Protein AF-A0A914KNF0-F1 (afdb_monomer)

Mean predicted aligned error: 7.13 Å

Nearest PDB structures (foldseek):
  6w2w-assembly1_A  TM=2.983E-01  e=4.534E+00  synthetic construct
  6ttu-assembly1_C  TM=1.723E-01  e=9.422E-01  Homo sapiens
  7b5m-assembly1_C  TM=1.741E-01  e=2.255E+00  Homo sapiens
  8or3-assembly1_A  TM=1.637E-01  e=2.067E+00  Homo sapiens
  1u6g-assembly1_A  TM=1.999E-01  e=7.015E+00  Homo sapiens

pLDDT: mean 87.43, std 14.78, range [35.88, 98.25]

Structure (mmCIF, N/CA/C/O backbone):
data_AF-A0A914KNF0-F1
#
_entry.id   AF-A0A914KNF0-F1
#
loop_
_atom_site.group_PDB
_atom_site.id
_atom_site.type_symbol
_atom_site.label_atom_id
_atom_site.label_alt_id
_atom_site.label_comp_id
_atom_site.label_asym_id
_atom_site.label_entity_id
_atom_site.label_seq_id
_atom_site.pdbx_PDB_ins_code
_atom_site.Cartn_x
_atom_site.Cartn_y
_atom_site.Cartn_z
_atom_site.occupancy
_atom_site.B_iso_or_equiv
_atom_site.auth_seq_id
_atom_site.auth_comp_id
_atom_site.auth_asym_id
_atom_site.auth_atom_id
_atom_site.pdbx_PDB_model_num
ATOM 1 N N . MET A 1 1 ? 40.013 -7.117 11.573 1.00 35.88 1 MET A N 1
ATOM 2 C CA . MET A 1 1 ? 39.474 -8.197 10.732 1.00 35.88 1 MET A CA 1
ATOM 3 C C . MET A 1 1 ? 38.161 -7.660 10.240 1.00 35.88 1 MET A C 1
ATOM 5 O O . MET A 1 1 ? 37.242 -7.531 11.032 1.00 35.88 1 MET A O 1
ATOM 9 N N . GLU A 1 2 ? 38.189 -7.143 9.020 1.00 36.69 2 GLU A N 1
ATOM 10 C CA . GLU A 1 2 ? 37.022 -6.632 8.311 1.00 36.69 2 GLU A CA 1
ATOM 11 C C . GLU A 1 2 ? 36.234 -7.864 7.866 1.00 36.69 2 GLU A C 1
ATOM 13 O O . GLU A 1 2 ? 36.772 -8.702 7.143 1.00 36.69 2 GLU A O 1
ATOM 18 N N . GLU A 1 3 ? 35.031 -8.036 8.409 1.00 42.38 3 GLU A N 1
ATOM 19 C CA . GLU A 1 3 ? 34.138 -9.115 8.001 1.00 42.38 3 GLU A CA 1
ATOM 20 C C . GLU A 1 3 ? 33.668 -8.891 6.559 1.00 42.38 3 GLU A C 1
ATOM 22 O O . GLU A 1 3 ? 33.491 -7.771 6.080 1.00 42.38 3 GLU A O 1
ATOM 27 N N . GLU A 1 4 ? 33.563 -10.005 5.851 1.00 44.09 4 GLU A N 1
ATOM 28 C CA . GLU A 1 4 ? 33.491 -10.142 4.406 1.00 44.09 4 GLU A CA 1
ATOM 29 C C . GLU A 1 4 ? 32.188 -9.570 3.816 1.00 44.09 4 GLU A C 1
ATOM 31 O O . GLU A 1 4 ? 31.166 -10.244 3.746 1.00 44.09 4 GLU A O 1
ATOM 36 N N . GLY A 1 5 ? 32.241 -8.349 3.280 1.00 45.81 5 GLY A N 1
ATOM 37 C CA . GLY A 1 5 ? 31.150 -7.733 2.505 1.00 45.81 5 GLY A CA 1
ATOM 38 C C . GLY A 1 5 ? 30.932 -8.304 1.091 1.00 45.81 5 GLY A C 1
ATOM 39 O O . GLY A 1 5 ? 30.265 -7.673 0.282 1.00 45.81 5 GLY A O 1
ATOM 40 N N . TYR A 1 6 ? 31.498 -9.469 0.755 1.00 45.72 6 TYR A N 1
ATOM 41 C CA . TYR A 1 6 ? 31.496 -10.014 -0.616 1.00 45.72 6 TYR A CA 1
ATOM 42 C C . TYR A 1 6 ? 30.364 -11.021 -0.913 1.00 45.72 6 TYR A C 1
ATOM 44 O O . TYR A 1 6 ? 30.229 -11.462 -2.053 1.00 45.72 6 TYR A O 1
ATOM 52 N N . SER A 1 7 ? 29.540 -11.401 0.073 1.00 55.31 7 SER A N 1
ATOM 53 C CA . SER A 1 7 ? 28.630 -12.553 -0.071 1.00 55.31 7 SER A CA 1
ATOM 54 C C . SER A 1 7 ? 27.210 -12.241 -0.575 1.00 55.31 7 SER A C 1
ATOM 56 O O . SER A 1 7 ? 26.546 -13.173 -1.022 1.00 55.31 7 SER A O 1
ATOM 58 N N . ASN A 1 8 ? 26.731 -10.990 -0.542 1.00 66.00 8 ASN A N 1
ATOM 59 C CA . ASN A 1 8 ? 25.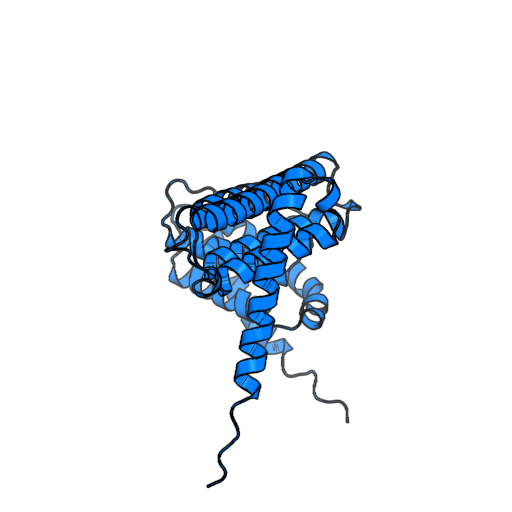330 -10.675 -0.892 1.00 66.00 8 ASN A CA 1
ATOM 60 C C . ASN A 1 8 ? 25.128 -10.095 -2.302 1.00 66.00 8 ASN A C 1
ATOM 62 O O . ASN A 1 8 ? 24.046 -10.240 -2.867 1.00 66.00 8 ASN A O 1
ATOM 66 N N . ASP A 1 9 ? 26.147 -9.485 -2.913 1.00 77.50 9 ASP A N 1
ATOM 67 C CA . ASP A 1 9 ? 25.960 -8.763 -4.181 1.00 77.50 9 ASP A CA 1
ATOM 68 C C . ASP A 1 9 ? 25.634 -9.666 -5.374 1.00 77.50 9 ASP A C 1
ATOM 70 O O . ASP A 1 9 ? 24.783 -9.305 -6.188 1.00 77.50 9 ASP A O 1
ATOM 74 N N . TRP A 1 10 ? 26.263 -10.843 -5.460 1.00 84.31 10 TRP A N 1
ATOM 75 C CA . TRP A 1 10 ? 26.015 -11.794 -6.551 1.00 84.31 10 TRP A CA 1
ATOM 76 C C . TRP A 1 10 ? 24.589 -12.358 -6.498 1.00 84.31 10 TRP A C 1
ATOM 78 O O . TRP A 1 10 ? 23.944 -12.518 -7.529 1.00 84.31 10 TRP A O 1
ATOM 88 N N . PHE A 1 11 ? 24.068 -12.598 -5.291 1.00 86.94 11 PHE A N 1
ATOM 89 C CA . PHE A 1 11 ? 22.706 -13.083 -5.091 1.00 86.94 11 PHE A CA 1
ATOM 90 C C . PHE A 1 11 ? 21.675 -12.022 -5.500 1.00 86.94 11 PHE A C 1
ATOM 92 O O . PHE A 1 11 ? 20.706 -12.322 -6.198 1.00 86.94 11 PHE A O 1
ATOM 99 N N . LEU A 1 12 ? 21.914 -10.759 -5.129 1.00 87.62 12 LEU A N 1
ATOM 100 C CA . LEU A 1 12 ? 21.081 -9.641 -5.572 1.00 87.62 12 LEU A CA 1
ATOM 101 C C . LEU A 1 12 ? 21.135 -9.460 -7.096 1.00 87.62 12 LEU A C 1
ATOM 103 O O . LEU A 1 12 ? 20.106 -9.169 -7.707 1.00 87.62 12 LEU A O 1
ATOM 107 N N . ASP A 1 13 ? 22.297 -9.640 -7.727 1.00 89.69 13 ASP A N 1
ATOM 108 C CA . ASP A 1 13 ? 22.421 -9.606 -9.189 1.00 89.69 13 ASP A CA 1
ATOM 109 C C . ASP A 1 13 ? 21.607 -10.715 -9.864 1.00 89.69 13 ASP A C 1
ATOM 111 O O . ASP A 1 13 ? 20.896 -10.441 -10.836 1.00 89.69 13 ASP A O 1
ATOM 115 N N . ASP A 1 14 ? 21.634 -11.934 -9.326 1.00 92.25 14 ASP A N 1
ATOM 116 C CA . ASP A 1 14 ? 20.858 -13.062 -9.850 1.00 92.25 14 ASP A CA 1
ATOM 117 C C . ASP A 1 14 ? 19.344 -12.815 -9.745 1.00 92.25 14 ASP A C 1
ATOM 119 O O . ASP A 1 14 ? 18.599 -13.061 -10.706 1.00 92.25 14 ASP A O 1
ATOM 123 N N . ILE A 1 15 ? 18.876 -12.254 -8.622 1.00 93.44 15 ILE A N 1
ATOM 124 C CA . ILE A 1 15 ? 17.467 -11.864 -8.458 1.00 93.44 15 ILE A CA 1
ATOM 125 C C . ILE A 1 15 ? 17.089 -10.767 -9.461 1.00 93.44 15 ILE A C 1
ATOM 127 O O . ILE A 1 15 ? 16.080 -10.882 -10.163 1.00 93.44 15 ILE A O 1
ATOM 131 N N . ASN A 1 16 ? 17.901 -9.714 -9.572 1.00 92.81 16 ASN A N 1
ATOM 132 C CA . ASN A 1 16 ? 17.648 -8.611 -10.499 1.00 92.81 16 ASN A CA 1
ATOM 133 C C . ASN A 1 16 ? 17.652 -9.077 -11.965 1.00 92.81 16 ASN A C 1
ATOM 135 O O . ASN A 1 16 ? 16.823 -8.634 -12.766 1.00 92.81 16 ASN A O 1
ATOM 139 N N . SER A 1 17 ? 18.557 -9.987 -12.326 1.00 93.44 17 SER A N 1
ATOM 140 C CA . SER A 1 17 ? 18.621 -10.614 -13.650 1.00 93.44 17 SER A CA 1
ATOM 141 C C . SER A 1 17 ? 17.357 -11.427 -13.949 1.00 93.44 17 SER A C 1
ATOM 143 O O . SER A 1 17 ? 16.767 -11.301 -15.031 1.00 93.44 17 SER A O 1
ATOM 145 N N . SER A 1 18 ? 16.880 -12.189 -12.962 1.00 94.62 18 SER A N 1
ATOM 146 C CA . SER A 1 18 ? 15.638 -12.962 -13.057 1.00 94.62 18 SER A CA 1
ATOM 147 C C . SER A 1 18 ? 14.423 -12.051 -13.253 1.00 94.62 18 SER A C 1
ATOM 149 O O . SER A 1 18 ? 13.656 -12.252 -14.198 1.00 94.62 18 SER A O 1
ATOM 151 N N . LEU A 1 19 ? 14.295 -10.987 -12.449 1.00 95.75 19 LEU A N 1
ATOM 152 C CA . LEU A 1 19 ? 13.238 -9.979 -12.593 1.00 95.75 19 LEU A CA 1
ATOM 153 C C . LEU A 1 19 ? 13.230 -9.354 -13.988 1.00 95.75 19 LEU A C 1
ATOM 155 O O . LEU A 1 19 ? 12.190 -9.335 -14.646 1.00 95.75 19 LEU A O 1
ATOM 159 N N . ASN A 1 20 ? 14.388 -8.881 -14.458 1.00 94.38 20 ASN A N 1
ATOM 160 C CA . ASN A 1 20 ? 14.519 -8.279 -15.785 1.00 94.38 20 ASN A CA 1
ATOM 161 C C . ASN A 1 20 ? 14.094 -9.251 -16.891 1.00 94.38 20 ASN A C 1
ATOM 163 O O . ASN A 1 20 ? 13.377 -8.860 -17.812 1.00 94.38 20 ASN A O 1
ATOM 167 N N . THR A 1 21 ? 14.503 -10.516 -16.791 1.00 94.06 21 THR A N 1
ATOM 168 C CA . THR A 1 21 ? 14.186 -11.542 -17.790 1.00 94.06 21 THR A CA 1
ATOM 169 C C . THR A 1 21 ? 12.684 -11.814 -17.845 1.00 94.06 21 THR A C 1
ATOM 171 O O . THR A 1 21 ? 12.083 -11.722 -18.917 1.00 94.06 21 THR A O 1
ATOM 174 N N . ILE A 1 22 ? 12.056 -12.086 -16.696 1.00 95.06 22 ILE A N 1
ATOM 175 C CA . ILE A 1 22 ? 10.625 -12.414 -16.639 1.00 95.06 22 ILE A CA 1
ATOM 176 C C . ILE A 1 22 ? 9.786 -11.211 -17.088 1.00 95.06 22 ILE A C 1
ATOM 178 O O . ILE A 1 22 ? 8.887 -11.357 -17.920 1.00 95.06 22 ILE A O 1
ATOM 182 N N . LEU A 1 23 ? 10.102 -10.006 -16.604 1.00 95.88 23 LEU A N 1
ATOM 183 C CA . LEU A 1 23 ? 9.376 -8.789 -16.973 1.00 95.88 23 LEU A CA 1
ATOM 184 C C . LEU A 1 23 ? 9.535 -8.444 -18.456 1.00 95.88 23 LEU A C 1
ATOM 186 O O . LEU A 1 23 ? 8.551 -8.072 -19.098 1.00 95.88 23 LEU A O 1
ATOM 190 N N . ALA A 1 24 ? 10.724 -8.629 -19.037 1.00 91.62 24 ALA A N 1
ATOM 191 C CA . ALA A 1 24 ? 10.933 -8.436 -20.470 1.00 91.62 24 ALA A CA 1
ATOM 192 C C . ALA A 1 24 ? 10.068 -9.383 -21.319 1.00 91.62 24 ALA A C 1
ATOM 194 O O . ALA A 1 24 ? 9.558 -8.966 -22.364 1.00 91.62 24 ALA A O 1
ATOM 195 N N . MET A 1 25 ? 9.851 -10.620 -20.858 1.00 89.69 25 MET A N 1
ATOM 196 C CA . MET A 1 25 ? 8.964 -11.576 -21.525 1.00 89.69 25 MET A CA 1
ATOM 197 C C . MET A 1 25 ? 7.502 -11.120 -21.465 1.00 89.69 25 MET A C 1
ATOM 199 O O . MET A 1 25 ? 6.840 -11.043 -22.500 1.00 89.69 25 MET A O 1
ATOM 203 N N . ILE A 1 26 ? 6.993 -10.768 -20.279 1.00 93.38 26 ILE A N 1
ATOM 204 C CA . ILE A 1 26 ? 5.551 -10.527 -20.096 1.00 93.38 26 ILE A CA 1
ATOM 205 C C . ILE A 1 26 ? 5.099 -9.098 -20.431 1.00 93.38 26 ILE A C 1
ATOM 207 O O . ILE A 1 26 ? 3.907 -8.879 -20.667 1.00 93.38 26 ILE A O 1
ATOM 211 N N . LYS A 1 27 ? 6.008 -8.112 -20.469 1.00 89.44 27 LYS A N 1
ATOM 212 C CA . LYS A 1 27 ? 5.643 -6.719 -20.790 1.00 89.44 27 LYS A CA 1
ATOM 213 C C . LYS A 1 27 ? 5.187 -6.546 -22.238 1.00 89.44 27 LYS A C 1
ATOM 215 O O . LYS A 1 27 ? 4.384 -5.662 -22.524 1.00 89.44 27 LYS A O 1
ATOM 220 N N . THR A 1 28 ? 5.707 -7.372 -23.148 1.00 84.31 28 THR A N 1
ATOM 221 C CA . THR A 1 28 ? 5.477 -7.237 -24.595 1.00 84.31 28 THR A CA 1
ATOM 222 C C . THR A 1 28 ? 4.188 -7.913 -25.053 1.00 84.31 28 THR A C 1
ATOM 224 O O . THR A 1 28 ? 3.494 -7.375 -25.919 1.00 84.31 28 THR A O 1
ATOM 227 N N . ASP A 1 29 ? 3.816 -9.038 -24.439 1.00 82.19 29 ASP A N 1
ATOM 228 C CA . ASP A 1 29 ? 2.542 -9.695 -24.715 1.00 82.19 29 ASP A CA 1
ATOM 229 C C . ASP A 1 29 ? 1.408 -8.973 -23.985 1.00 82.19 29 ASP A C 1
ATOM 231 O O . ASP A 1 29 ? 1.238 -9.095 -22.774 1.00 82.19 29 ASP A O 1
ATOM 235 N N . THR A 1 30 ? 0.666 -8.157 -24.731 1.00 82.50 30 THR A N 1
ATOM 236 C CA . THR A 1 30 ? -0.461 -7.349 -24.238 1.00 82.50 30 THR A CA 1
ATOM 237 C C . THR A 1 30 ? -1.823 -7.967 -24.538 1.00 82.50 30 THR A C 1
ATOM 239 O O . THR A 1 30 ? -2.834 -7.416 -24.107 1.00 82.50 30 THR A O 1
ATOM 242 N N . GLN A 1 31 ? -1.865 -9.079 -25.277 1.00 81.94 31 GLN A N 1
ATOM 243 C CA . GLN A 1 31 ? -3.117 -9.699 -25.719 1.00 81.94 31 GLN A CA 1
ATOM 244 C C . GLN A 1 31 ? -3.683 -10.664 -24.676 1.00 81.94 31 GLN A C 1
ATOM 246 O O . GLN A 1 31 ? -4.880 -10.945 -24.687 1.00 81.94 31 GLN A O 1
ATOM 251 N N . GLN A 1 32 ? -2.834 -11.175 -23.783 1.00 87.38 32 GLN A N 1
ATOM 252 C CA . GLN A 1 32 ? -3.211 -12.134 -22.752 1.00 87.38 32 GLN A CA 1
ATOM 253 C C . GLN A 1 32 ? -2.757 -11.667 -21.369 1.00 87.38 32 GLN A C 1
ATOM 255 O O . GLN A 1 32 ? -1.816 -10.881 -21.220 1.00 87.38 32 GLN A O 1
ATOM 260 N N . LEU A 1 33 ? -3.444 -12.157 -20.335 1.00 90.94 33 LEU A N 1
ATOM 261 C CA . LEU A 1 33 ? -2.955 -12.016 -18.970 1.00 90.94 33 LEU A CA 1
ATOM 262 C C . LEU A 1 33 ? -1.656 -12.824 -18.815 1.00 90.94 33 LEU A C 1
ATOM 264 O O . LEU A 1 33 ? -1.581 -13.941 -19.333 1.00 90.94 33 LEU A O 1
ATOM 268 N N . PRO A 1 34 ? -0.648 -12.304 -18.092 1.00 93.88 34 PRO A N 1
ATOM 269 C CA . PRO A 1 34 ? 0.530 -13.085 -17.738 1.00 93.88 34 PRO A CA 1
ATOM 270 C C . PRO A 1 34 ? 0.147 -14.385 -17.029 1.00 93.88 34 PRO A C 1
ATOM 272 O O . PRO A 1 34 ? -0.853 -14.447 -16.312 1.00 93.88 34 PRO A O 1
ATOM 275 N N . GLN A 1 35 ? 0.964 -15.421 -17.190 1.00 94.31 35 GLN A N 1
ATOM 276 C CA . GLN A 1 35 ? 0.794 -16.648 -16.415 1.00 94.31 35 GLN A CA 1
ATOM 277 C C . GLN A 1 35 ? 0.999 -16.356 -14.924 1.00 94.31 35 GLN A C 1
ATOM 279 O O . GLN A 1 35 ? 1.953 -15.667 -14.557 1.00 94.31 35 GLN A O 1
ATOM 284 N N . LEU A 1 36 ? 0.120 -16.897 -14.073 1.00 95.75 36 LEU A N 1
ATOM 285 C CA . LEU A 1 36 ? 0.190 -16.708 -12.621 1.00 95.75 36 LEU A CA 1
ATOM 286 C C . LEU A 1 36 ? 1.533 -17.164 -12.045 1.00 95.75 36 LEU A C 1
ATOM 288 O O . LEU A 1 36 ? 2.095 -16.453 -11.222 1.00 95.75 36 LEU A O 1
ATOM 292 N N . ASP A 1 37 ? 2.098 -18.265 -12.544 1.00 96.12 37 ASP A N 1
ATOM 293 C CA . ASP A 1 37 ? 3.405 -18.768 -12.099 1.00 96.12 37 ASP A CA 1
ATOM 294 C C . ASP A 1 37 ? 4.532 -17.746 -12.310 1.00 96.12 37 ASP A C 1
ATOM 296 O O . ASP A 1 37 ? 5.417 -17.608 -11.466 1.00 96.12 37 ASP A O 1
ATOM 300 N N . LEU A 1 38 ? 4.491 -16.989 -13.413 1.00 96.00 38 LEU A N 1
ATOM 301 C CA . LEU A 1 38 ? 5.477 -15.940 -13.692 1.00 96.00 38 LEU A CA 1
ATOM 302 C C . LEU A 1 38 ? 5.284 -14.734 -12.769 1.00 96.00 38 LEU A C 1
ATOM 304 O O . LEU A 1 38 ? 6.263 -14.164 -12.294 1.00 96.00 38 LEU A O 1
ATOM 308 N N . LEU A 1 39 ? 4.033 -14.357 -12.484 1.00 97.00 39 LEU A N 1
ATOM 309 C CA . LEU A 1 39 ? 3.737 -13.300 -11.512 1.00 97.00 39 LEU A CA 1
ATOM 310 C C . LEU A 1 39 ? 4.144 -13.714 -10.092 1.00 97.00 39 LEU A C 1
ATOM 312 O O . LEU A 1 39 ? 4.698 -12.901 -9.358 1.00 97.00 39 LEU A O 1
ATOM 316 N N . GLY A 1 40 ? 3.943 -14.983 -9.731 1.00 97.25 40 GLY A N 1
ATOM 317 C CA . GLY A 1 40 ? 4.397 -15.557 -8.467 1.00 97.25 40 GLY A CA 1
ATOM 318 C C . GLY A 1 40 ? 5.919 -15.516 -8.323 1.00 97.25 40 GLY A C 1
ATOM 319 O O . GLY A 1 40 ? 6.420 -15.132 -7.270 1.00 97.25 40 GLY A O 1
ATOM 320 N N . GLN A 1 41 ? 6.663 -15.816 -9.393 1.00 97.38 41 GLN A N 1
ATOM 321 C CA . GLN A 1 41 ? 8.125 -15.679 -9.405 1.00 97.38 41 GLN A CA 1
ATOM 322 C C . GLN A 1 41 ? 8.571 -14.219 -9.255 1.00 97.38 41 GLN A C 1
ATOM 324 O O . GLN A 1 41 ? 9.461 -13.940 -8.456 1.00 97.38 41 GLN A O 1
ATOM 329 N N . ILE A 1 42 ? 7.928 -13.274 -9.956 1.00 97.75 42 ILE A N 1
ATOM 330 C CA . ILE A 1 42 ? 8.210 -11.839 -9.778 1.00 97.75 42 ILE A CA 1
ATOM 331 C C . ILE A 1 42 ? 7.968 -11.431 -8.323 1.00 97.75 42 ILE A C 1
ATOM 333 O O . ILE A 1 42 ? 8.821 -10.774 -7.729 1.00 97.75 42 ILE A O 1
ATOM 337 N N . ARG A 1 43 ? 6.840 -11.847 -7.735 1.00 97.50 43 ARG A N 1
ATOM 338 C CA . ARG A 1 43 ? 6.521 -11.565 -6.334 1.00 97.50 43 ARG A CA 1
ATOM 339 C C . ARG A 1 43 ? 7.603 -12.086 -5.394 1.00 97.50 43 ARG A C 1
ATOM 341 O O . ARG A 1 43 ? 8.059 -11.329 -4.549 1.00 97.50 43 ARG A O 1
ATOM 348 N N . GLN A 1 44 ? 8.022 -13.341 -5.548 1.00 96.75 44 GLN A N 1
ATOM 349 C CA . GLN A 1 44 ? 9.075 -13.943 -4.723 1.00 96.75 44 GLN A CA 1
ATOM 350 C C . GLN A 1 44 ? 10.402 -13.195 -4.858 1.00 96.75 44 GLN A C 1
ATOM 352 O O . GLN A 1 44 ? 11.043 -12.902 -3.856 1.00 96.75 44 GLN A O 1
ATOM 357 N N . CYS A 1 45 ? 10.796 -12.825 -6.078 1.00 96.75 45 CYS A N 1
ATOM 358 C CA . CYS A 1 45 ? 11.993 -12.019 -6.285 1.00 96.75 45 CYS A CA 1
ATOM 359 C C . CYS A 1 45 ? 11.902 -10.662 -5.570 1.00 96.75 45 CYS A C 1
ATOM 361 O O . CYS A 1 45 ? 12.850 -10.272 -4.896 1.00 96.75 45 CYS A O 1
ATOM 363 N N . LEU A 1 46 ? 10.774 -9.953 -5.694 1.00 96.81 46 LEU A N 1
ATOM 364 C CA . LEU A 1 46 ? 10.567 -8.661 -5.031 1.00 96.81 46 LEU A CA 1
ATOM 365 C C . LEU A 1 46 ? 10.554 -8.791 -3.505 1.00 96.81 46 LEU A C 1
ATOM 367 O O . LEU A 1 46 ? 11.148 -7.965 -2.825 1.00 96.81 46 LEU A O 1
ATOM 371 N N . GLU A 1 47 ? 9.921 -9.835 -2.977 1.00 95.50 47 GLU A N 1
ATOM 372 C CA . GLU A 1 47 ? 9.921 -10.149 -1.549 1.00 95.50 47 GLU A CA 1
ATOM 373 C C . GLU A 1 47 ? 11.343 -10.391 -1.037 1.00 95.50 47 GLU A C 1
ATOM 375 O O . GLU A 1 47 ? 11.750 -9.759 -0.069 1.00 95.50 47 GLU A O 1
ATOM 380 N N . CYS A 1 48 ? 12.141 -11.212 -1.731 1.00 93.31 48 CYS A N 1
ATOM 381 C CA . CYS A 1 48 ? 13.541 -11.433 -1.368 1.00 93.31 48 CYS A CA 1
ATOM 382 C C . CYS A 1 48 ? 14.357 -10.137 -1.367 1.00 93.31 48 CYS A C 1
ATOM 384 O O . CYS A 1 48 ? 15.195 -9.955 -0.486 1.00 93.31 48 CYS A O 1
ATOM 386 N N . LEU A 1 49 ? 14.117 -9.235 -2.327 1.00 91.81 49 LEU A N 1
ATOM 387 C CA . LEU A 1 49 ? 14.753 -7.918 -2.319 1.00 91.81 49 LEU A CA 1
ATOM 388 C C . LEU A 1 49 ? 14.285 -7.085 -1.119 1.00 91.81 49 LEU A C 1
ATOM 390 O O . LEU A 1 49 ? 15.115 -6.441 -0.490 1.00 91.81 49 LEU A O 1
ATOM 394 N N . ALA A 1 50 ? 12.994 -7.113 -0.782 1.00 90.94 50 ALA A N 1
ATOM 395 C CA . ALA A 1 50 ? 12.403 -6.346 0.314 1.00 90.94 50 ALA A CA 1
ATOM 396 C C . ALA A 1 50 ? 12.748 -6.876 1.721 1.00 90.94 50 ALA A C 1
ATOM 398 O O . ALA A 1 50 ? 12.620 -6.133 2.687 1.00 90.94 50 ALA A O 1
ATOM 399 N N . CYS A 1 51 ? 13.217 -8.122 1.856 1.00 87.56 51 CYS A N 1
ATOM 400 C CA . CYS A 1 51 ? 13.586 -8.724 3.144 1.00 87.56 51 CYS A CA 1
ATOM 401 C C . CYS A 1 51 ? 14.853 -8.143 3.802 1.00 87.56 51 CYS A C 1
ATOM 403 O O . CYS A 1 51 ? 15.205 -8.578 4.899 1.00 87.56 51 CYS A O 1
ATOM 405 N N . SER A 1 52 ? 15.562 -7.210 3.159 1.00 83.81 52 SER A N 1
ATOM 406 C CA . SER A 1 52 ? 16.758 -6.601 3.758 1.00 83.81 52 SER A CA 1
ATOM 407 C C . SER A 1 52 ? 16.369 -5.544 4.798 1.00 83.81 52 SER A C 1
ATOM 409 O O . SER A 1 52 ? 15.260 -5.007 4.776 1.00 83.81 52 SER A O 1
ATOM 411 N N . SER A 1 53 ? 17.278 -5.214 5.716 1.00 83.19 53 SER A N 1
ATOM 412 C CA . SER A 1 53 ? 17.016 -4.169 6.714 1.00 83.19 53 SER A CA 1
ATOM 413 C C . SER A 1 53 ? 16.748 -2.802 6.051 1.00 83.19 53 SER A C 1
ATOM 415 O O . SER A 1 53 ? 17.246 -2.548 4.951 1.00 83.19 53 SER A O 1
ATOM 417 N N . PRO A 1 54 ? 16.015 -1.872 6.699 1.00 81.56 54 PRO A N 1
ATOM 418 C CA . PRO A 1 54 ? 15.747 -0.548 6.126 1.00 81.56 54 PRO A CA 1
ATOM 419 C C . PRO A 1 54 ? 17.012 0.212 5.691 1.00 81.56 54 PRO A C 1
ATOM 421 O O . PRO A 1 54 ? 17.005 0.906 4.674 1.00 81.56 54 PRO A O 1
ATOM 424 N N . GLU A 1 55 ? 18.111 0.048 6.431 1.00 82.94 55 GLU A N 1
ATOM 425 C CA . GLU A 1 55 ? 19.415 0.658 6.141 1.00 82.94 55 GLU A CA 1
ATOM 426 C C . GLU A 1 55 ? 20.056 0.060 4.878 1.00 82.94 55 GLU A C 1
ATOM 428 O O . GLU A 1 55 ? 20.499 0.793 3.988 1.00 82.94 55 GLU A O 1
ATOM 433 N N . GLU A 1 56 ? 20.044 -1.269 4.751 1.00 84.56 56 GLU A N 1
ATOM 434 C CA . GLU A 1 56 ? 20.516 -1.963 3.549 1.00 84.56 56 GLU A CA 1
ATOM 435 C C . GLU A 1 56 ? 19.663 -1.591 2.334 1.00 84.56 56 GLU A C 1
ATOM 437 O O . GLU A 1 56 ? 20.204 -1.262 1.275 1.00 84.56 56 GLU A O 1
ATOM 442 N N . MET A 1 57 ? 18.340 -1.549 2.494 1.00 85.12 57 MET A N 1
ATOM 443 C CA . MET A 1 57 ? 17.417 -1.153 1.432 1.00 85.12 57 MET A CA 1
ATOM 444 C C . MET A 1 57 ? 17.670 0.270 0.944 1.00 85.12 57 MET A C 1
ATOM 446 O O . MET A 1 57 ? 17.712 0.505 -0.266 1.00 85.12 57 MET A O 1
ATOM 450 N N . ALA A 1 58 ? 17.909 1.212 1.859 1.00 82.94 58 ALA A N 1
ATOM 451 C CA . ALA A 1 58 ? 18.278 2.577 1.500 1.00 82.94 58 ALA A CA 1
ATOM 452 C C . ALA A 1 58 ? 19.586 2.619 0.688 1.00 82.94 58 ALA A C 1
ATOM 454 O O . ALA A 1 58 ? 19.670 3.354 -0.299 1.00 82.94 58 ALA A O 1
ATOM 455 N N . SER A 1 59 ? 20.576 1.791 1.042 1.00 85.31 59 SER A N 1
ATOM 456 C CA . SER A 1 59 ? 21.853 1.710 0.317 1.00 85.31 59 SER A CA 1
ATOM 457 C C . SER A 1 59 ? 21.718 1.121 -1.098 1.00 85.31 59 SER A C 1
ATOM 459 O O . SER A 1 59 ? 22.399 1.569 -2.023 1.00 85.31 59 SER A O 1
ATOM 461 N N . GLN A 1 60 ? 20.806 0.161 -1.298 1.00 88.06 60 GLN A N 1
ATOM 462 C CA . GLN A 1 60 ? 20.603 -0.519 -2.584 1.00 88.06 60 GLN A CA 1
ATOM 463 C C . GLN A 1 60 ? 19.612 0.203 -3.505 1.00 88.06 60 GLN A C 1
ATOM 465 O O . GLN A 1 60 ? 19.619 -0.021 -4.718 1.00 88.06 60 GLN A O 1
ATOM 470 N N . ARG A 1 61 ? 18.782 1.108 -2.973 1.00 88.50 61 ARG A N 1
ATOM 471 C CA . ARG A 1 61 ? 17.729 1.804 -3.730 1.00 88.50 61 ARG A CA 1
ATOM 472 C C . ARG A 1 61 ? 18.251 2.476 -4.998 1.00 88.50 61 ARG A C 1
ATOM 474 O O . ARG A 1 61 ? 17.674 2.293 -6.068 1.00 88.50 61 ARG A O 1
ATOM 481 N N . ALA A 1 62 ? 19.377 3.188 -4.909 1.00 88.50 62 ALA A N 1
ATOM 482 C CA . ALA A 1 62 ? 19.979 3.859 -6.064 1.00 88.50 62 ALA A CA 1
ATOM 483 C C . ALA A 1 62 ? 20.372 2.870 -7.178 1.00 88.50 62 ALA A C 1
ATOM 485 O O . ALA A 1 62 ? 20.170 3.149 -8.362 1.00 88.50 62 ALA A O 1
ATOM 486 N N . ARG A 1 63 ? 20.876 1.685 -6.804 1.00 89.75 63 ARG A N 1
ATOM 487 C CA . ARG A 1 63 ? 21.164 0.597 -7.747 1.00 89.75 63 ARG A CA 1
ATOM 488 C C . ARG A 1 63 ? 19.873 0.087 -8.374 1.00 89.75 63 ARG A C 1
ATOM 490 O O . ARG A 1 63 ? 19.796 0.030 -9.597 1.00 89.75 63 ARG A O 1
ATOM 497 N N . PHE A 1 64 ? 18.852 -0.223 -7.577 1.00 91.75 64 PHE A N 1
ATOM 498 C CA . PHE A 1 64 ? 17.591 -0.770 -8.085 1.00 91.75 64 PHE A CA 1
ATOM 499 C C . PHE A 1 64 ? 16.873 0.176 -9.049 1.00 91.75 64 PHE A C 1
ATOM 501 O O . PHE A 1 64 ? 16.453 -0.259 -10.119 1.00 91.75 64 PHE A O 1
ATOM 508 N N . VAL A 1 65 ? 16.806 1.470 -8.730 1.00 90.44 65 VAL A N 1
ATOM 509 C CA . VAL A 1 65 ? 16.172 2.493 -9.581 1.00 90.44 65 VAL A CA 1
ATOM 510 C C . VAL A 1 65 ? 16.861 2.620 -10.947 1.00 90.44 65 VAL A C 1
ATOM 512 O O . VAL A 1 65 ? 16.207 2.964 -11.930 1.00 90.44 65 VAL A O 1
ATOM 515 N N . SER A 1 66 ? 18.160 2.307 -11.037 1.00 90.31 66 SER A N 1
ATOM 516 C CA . SER A 1 66 ? 18.917 2.353 -12.297 1.00 90.31 66 SER A CA 1
ATOM 517 C C . SER A 1 66 ? 18.660 1.166 -13.240 1.00 90.31 66 SER A C 1
ATOM 519 O O . SER A 1 66 ? 19.034 1.221 -14.414 1.00 90.31 66 SER A O 1
ATOM 521 N N . LEU A 1 67 ? 18.031 0.095 -12.747 1.00 93.31 67 LEU A N 1
ATOM 522 C CA . LEU A 1 67 ? 17.730 -1.104 -13.529 1.00 93.31 67 LEU A CA 1
ATOM 523 C C . LEU A 1 67 ? 16.472 -0.917 -14.391 1.00 93.31 67 LEU A C 1
ATOM 525 O O . LEU A 1 67 ? 15.700 0.024 -14.220 1.00 93.31 67 LEU A O 1
ATOM 529 N N . SER A 1 68 ? 16.238 -1.836 -15.332 1.00 92.69 68 SER A N 1
ATOM 530 C CA . SER A 1 68 ? 15.050 -1.800 -16.200 1.00 92.69 68 SER A CA 1
ATOM 531 C C . SER A 1 68 ? 13.779 -2.338 -15.541 1.00 92.69 68 SER A C 1
ATOM 533 O O . SER A 1 68 ? 12.684 -1.856 -15.849 1.00 92.69 68 SER A O 1
ATOM 535 N N . TRP A 1 69 ? 13.900 -3.314 -14.633 1.00 95.50 69 TRP A N 1
ATOM 536 C CA . TRP A 1 69 ? 12.748 -3.983 -14.030 1.00 95.50 69 TRP A CA 1
ATOM 537 C C . TRP A 1 69 ? 11.757 -3.037 -13.336 1.00 95.50 69 TRP A C 1
ATOM 539 O O . TRP A 1 69 ? 10.563 -3.298 -13.469 1.00 95.50 69 TRP A O 1
ATOM 549 N N . PRO A 1 70 ? 12.143 -1.923 -12.673 1.00 96.12 70 PRO A N 1
ATOM 550 C CA . PRO A 1 70 ? 11.171 -1.025 -12.051 1.00 96.12 70 PRO A CA 1
ATOM 551 C C . PRO A 1 70 ? 10.188 -0.439 -13.061 1.00 96.12 70 PRO A C 1
ATOM 553 O O . PRO A 1 70 ? 8.985 -0.390 -12.808 1.00 96.12 70 PRO A O 1
ATOM 556 N N . ALA A 1 71 ? 10.690 -0.014 -14.224 1.00 95.06 71 ALA A N 1
ATOM 557 C CA . ALA A 1 71 ? 9.871 0.556 -15.286 1.00 95.06 71 ALA A CA 1
ATOM 558 C C . ALA A 1 71 ? 8.990 -0.509 -15.949 1.00 95.06 71 ALA A C 1
ATOM 560 O O . ALA A 1 71 ? 7.799 -0.277 -16.165 1.00 95.06 71 ALA A O 1
ATOM 561 N N . ASP A 1 72 ? 9.553 -1.685 -16.219 1.00 96.00 72 ASP A N 1
ATOM 562 C CA . ASP A 1 72 ? 8.814 -2.791 -16.825 1.00 96.00 72 ASP A CA 1
ATOM 563 C C . ASP A 1 72 ? 7.720 -3.328 -15.886 1.00 96.00 72 ASP A C 1
ATOM 565 O O . ASP A 1 72 ? 6.603 -3.609 -16.329 1.00 96.00 72 ASP A O 1
ATOM 569 N N . LEU A 1 73 ? 7.993 -3.384 -14.580 1.00 97.25 73 LEU A N 1
ATOM 570 C CA . LEU A 1 73 ? 7.017 -3.753 -13.559 1.00 97.25 73 LEU A CA 1
ATOM 571 C C . LEU A 1 73 ? 5.844 -2.769 -13.525 1.00 97.25 73 LEU A C 1
ATOM 573 O O . LEU A 1 73 ? 4.695 -3.210 -13.483 1.00 97.25 73 LEU A O 1
ATOM 577 N N . ARG A 1 74 ? 6.096 -1.452 -13.620 1.00 96.00 74 ARG A N 1
ATOM 578 C CA . ARG A 1 74 ? 5.012 -0.453 -13.721 1.00 96.00 74 ARG A CA 1
ATOM 579 C C . ARG A 1 74 ? 4.108 -0.732 -14.916 1.00 96.00 74 ARG A C 1
ATOM 581 O O . ARG A 1 74 ? 2.892 -0.679 -14.770 1.00 96.00 74 ARG A O 1
ATOM 588 N N . VAL A 1 75 ? 4.677 -1.057 -16.078 1.00 94.75 75 VAL A N 1
ATOM 589 C CA . VAL A 1 75 ? 3.895 -1.372 -17.288 1.00 94.75 75 VAL A CA 1
ATOM 590 C C . VAL A 1 75 ? 3.001 -2.593 -17.061 1.00 94.75 75 VAL A C 1
ATOM 592 O O . VAL A 1 75 ? 1.811 -2.555 -17.385 1.00 94.75 75 VAL A O 1
ATOM 595 N N . VAL A 1 76 ? 3.550 -3.658 -16.472 1.00 96.38 76 VAL A N 1
ATOM 596 C CA . VAL A 1 76 ? 2.800 -4.887 -16.177 1.00 96.38 76 VAL A CA 1
ATOM 597 C C . VAL A 1 76 ? 1.683 -4.620 -15.166 1.00 96.38 76 VAL A C 1
ATOM 599 O O . VAL A 1 76 ? 0.528 -4.947 -15.443 1.00 96.38 76 VAL A O 1
ATOM 602 N N . LEU A 1 77 ? 1.988 -3.974 -14.039 1.00 97.12 77 LEU A N 1
ATOM 603 C CA . LEU A 1 77 ? 1.005 -3.659 -12.999 1.00 97.12 77 LEU A CA 1
ATOM 604 C C . LEU A 1 77 ? -0.092 -2.723 -13.512 1.00 97.12 77 LEU A C 1
ATOM 606 O O . LEU A 1 77 ? -1.268 -2.976 -13.270 1.00 97.12 77 LEU A O 1
ATOM 610 N N . GLN A 1 78 ? 0.253 -1.689 -14.285 1.00 95.25 78 GLN A N 1
ATOM 611 C CA . GLN A 1 78 ? -0.740 -0.809 -14.908 1.00 95.25 78 GLN A CA 1
ATOM 612 C C . GLN A 1 78 ? -1.730 -1.579 -15.774 1.00 95.25 78 GLN A C 1
ATOM 614 O O . GLN A 1 78 ? -2.924 -1.276 -15.757 1.00 95.25 78 GLN A O 1
ATOM 619 N N . ARG A 1 79 ? -1.248 -2.559 -16.544 1.00 94.00 79 ARG A N 1
ATOM 620 C CA . ARG A 1 79 ? -2.112 -3.403 -17.370 1.00 94.00 79 ARG A CA 1
ATOM 621 C C . ARG A 1 79 ? -3.031 -4.259 -16.503 1.00 94.00 79 ARG A C 1
ATOM 623 O O . ARG A 1 79 ? -4.229 -4.295 -16.774 1.00 94.00 79 ARG A O 1
ATOM 630 N N . LEU A 1 80 ? -2.496 -4.899 -15.463 1.00 95.94 80 LEU A N 1
ATOM 631 C CA . LEU A 1 80 ? -3.278 -5.731 -14.544 1.00 95.94 80 LEU A CA 1
ATOM 632 C C . LEU A 1 80 ? -4.372 -4.908 -13.849 1.00 95.94 80 LEU A C 1
ATOM 634 O O . LEU A 1 80 ? -5.549 -5.230 -13.976 1.00 95.94 80 LEU A O 1
ATOM 638 N N . PHE A 1 81 ? -4.011 -3.779 -13.236 1.00 95.44 81 PHE A N 1
ATOM 639 C CA . PHE A 1 81 ? -4.949 -2.906 -12.526 1.00 95.44 81 PHE A CA 1
ATOM 640 C C . PHE A 1 81 ? -6.013 -2.256 -13.420 1.00 95.44 81 PHE A C 1
ATOM 642 O O . PHE A 1 81 ? -7.093 -1.914 -12.944 1.00 95.44 81 PHE A O 1
ATOM 649 N N . ARG A 1 82 ? -5.734 -2.067 -14.716 1.00 93.31 82 ARG A N 1
ATOM 650 C CA . ARG A 1 82 ? -6.711 -1.530 -15.682 1.00 93.31 82 ARG A CA 1
ATOM 651 C C . ARG A 1 82 ? -7.582 -2.604 -16.329 1.00 93.31 82 ARG A C 1
ATOM 653 O O . ARG A 1 82 ? -8.518 -2.257 -17.049 1.00 93.31 82 ARG A O 1
ATOM 660 N N . THR A 1 83 ? -7.283 -3.884 -16.118 1.00 93.12 83 THR A N 1
ATOM 661 C CA . THR A 1 83 ? -8.060 -4.970 -16.715 1.00 93.12 83 THR A CA 1
ATOM 662 C C . THR A 1 83 ? -9.368 -5.145 -15.952 1.00 93.12 83 THR A C 1
ATOM 664 O O . THR A 1 83 ? -9.384 -5.484 -14.771 1.00 93.12 83 THR A O 1
ATOM 667 N N . PHE A 1 84 ? -10.486 -4.916 -16.638 1.00 89.88 84 PHE A N 1
ATOM 668 C CA . PHE A 1 84 ? -11.811 -5.091 -16.055 1.00 89.88 84 PHE A CA 1
ATOM 669 C C . PHE A 1 84 ? -12.110 -6.571 -15.788 1.00 89.88 84 PHE A C 1
ATOM 671 O O . PHE A 1 84 ? -11.877 -7.414 -16.653 1.00 89.88 84 PHE A O 1
ATOM 678 N N . GLY A 1 85 ? -12.666 -6.877 -14.612 1.00 89.75 85 GLY A N 1
ATOM 679 C CA . GLY A 1 85 ? -13.064 -8.241 -14.247 1.00 89.75 85 GLY A CA 1
ATOM 680 C C . GLY A 1 85 ? -11.892 -9.216 -14.115 1.00 89.75 85 GLY A C 1
ATOM 681 O O . GLY A 1 85 ? -12.068 -10.411 -14.346 1.00 89.75 85 GLY A O 1
ATOM 682 N N . ILE A 1 86 ? -10.695 -8.714 -13.798 1.00 94.69 86 ILE A N 1
ATOM 683 C CA . ILE A 1 86 ? -9.523 -9.559 -13.584 1.00 94.69 86 ILE A CA 1
ATOM 684 C C . ILE A 1 86 ? -9.754 -10.505 -12.383 1.00 94.69 86 ILE A C 1
ATOM 686 O O . ILE A 1 86 ? -10.359 -10.078 -11.396 1.00 94.69 86 ILE A O 1
ATOM 690 N N . PRO A 1 87 ? -9.321 -11.782 -12.444 1.00 95.75 87 PRO A N 1
ATOM 691 C CA . PRO A 1 87 ? -9.525 -12.710 -11.334 1.00 95.75 87 PRO A CA 1
ATOM 692 C C . PRO A 1 87 ? -8.819 -12.263 -10.049 1.00 95.75 87 PRO A C 1
ATOM 694 O O . PRO A 1 87 ? -7.747 -11.663 -10.091 1.00 95.75 87 PRO A O 1
ATOM 697 N N . GLU A 1 88 ? -9.401 -12.621 -8.908 1.00 93.81 88 GLU A N 1
ATOM 698 C CA . GLU A 1 88 ? -8.962 -12.203 -7.570 1.00 93.81 88 GLU A CA 1
ATOM 699 C C . GLU A 1 88 ? -7.490 -12.548 -7.267 1.00 93.81 88 GLU A C 1
ATOM 701 O O . GLU A 1 88 ? -6.766 -11.741 -6.694 1.00 93.81 88 GLU A O 1
ATOM 706 N N . GLU A 1 89 ? -6.994 -13.691 -7.744 1.00 95.62 89 GLU A N 1
ATOM 707 C CA . GLU A 1 89 ? -5.588 -14.096 -7.578 1.00 95.62 89 GLU A CA 1
ATOM 708 C C . GLU A 1 89 ? -4.604 -13.106 -8.226 1.00 95.62 89 GLU A C 1
ATOM 710 O O . GLU A 1 89 ? -3.551 -12.801 -7.665 1.00 95.62 89 GLU A O 1
ATOM 715 N N . TYR A 1 90 ? -4.961 -12.540 -9.383 1.00 96.69 90 TYR A N 1
ATOM 716 C CA . TYR A 1 90 ? -4.158 -11.502 -10.029 1.00 96.69 90 TYR A CA 1
ATOM 717 C C . TYR A 1 90 ? -4.219 -10.183 -9.265 1.00 96.69 90 TYR A C 1
ATOM 719 O O . TYR A 1 90 ? -3.217 -9.467 -9.216 1.00 96.69 90 TYR A O 1
ATOM 727 N N . VAL A 1 91 ? -5.379 -9.850 -8.689 1.00 95.12 91 VAL A N 1
ATOM 728 C CA . VAL A 1 91 ? -5.545 -8.656 -7.850 1.00 95.12 91 VAL A CA 1
ATOM 729 C C . VAL A 1 91 ? -4.606 -8.759 -6.654 1.00 95.12 91 VAL A C 1
ATOM 731 O O . VAL A 1 91 ? -3.760 -7.882 -6.477 1.00 95.12 91 VAL A O 1
ATOM 734 N N . ARG A 1 92 ? -4.683 -9.868 -5.910 1.00 95.25 92 ARG A N 1
ATOM 735 C CA . ARG A 1 92 ? -3.822 -10.156 -4.760 1.00 95.25 92 ARG A CA 1
ATOM 736 C C . ARG A 1 92 ? -2.338 -10.024 -5.112 1.00 95.25 92 ARG A C 1
ATOM 738 O O . ARG A 1 92 ? -1.640 -9.221 -4.496 1.00 95.25 92 ARG A O 1
ATOM 745 N N . LEU A 1 93 ? -1.877 -10.725 -6.151 1.00 96.88 93 LEU A N 1
ATOM 746 C CA . LEU A 1 93 ? -0.476 -10.655 -6.585 1.00 96.88 93 LEU A CA 1
ATOM 747 C C . LEU A 1 93 ? -0.062 -9.240 -7.002 1.00 96.88 93 LEU A C 1
ATOM 749 O O . LEU A 1 93 ? 1.067 -8.832 -6.746 1.00 96.88 93 LEU A O 1
ATOM 753 N N . SER A 1 94 ? -0.957 -8.472 -7.628 1.00 97.56 94 SER A N 1
ATOM 754 C CA . SER A 1 94 ? -0.652 -7.098 -8.041 1.00 97.56 94 SER A CA 1
ATOM 755 C C . SER A 1 94 ? -0.404 -6.185 -6.841 1.00 97.56 94 SER A C 1
ATOM 757 O O . SER A 1 94 ? 0.529 -5.381 -6.883 1.00 97.56 94 SER A O 1
ATOM 759 N N . TYR A 1 95 ? -1.188 -6.318 -5.766 1.00 97.75 95 TYR A N 1
ATOM 760 C CA . TYR A 1 95 ? -0.965 -5.565 -4.528 1.00 97.75 95 TYR A CA 1
ATOM 761 C C . TYR A 1 95 ? 0.288 -6.029 -3.784 1.00 97.75 95 TYR A C 1
ATOM 763 O O . TYR A 1 95 ? 1.083 -5.179 -3.393 1.00 97.75 95 TYR A O 1
ATOM 771 N N . GLU A 1 96 ? 0.522 -7.339 -3.662 1.00 97.19 96 GLU A N 1
ATOM 772 C CA . GLU A 1 96 ? 1.741 -7.883 -3.040 1.00 97.19 96 GLU A CA 1
ATOM 773 C C . GLU A 1 96 ? 3.006 -7.390 -3.766 1.00 97.19 96 GLU A C 1
ATOM 775 O O . GLU A 1 96 ? 3.909 -6.833 -3.142 1.00 97.19 96 GLU A O 1
ATOM 780 N N . MET A 1 97 ? 3.049 -7.504 -5.100 1.00 98.06 97 MET A N 1
ATOM 781 C CA . MET A 1 97 ? 4.165 -6.996 -5.905 1.00 98.06 97 MET A CA 1
ATOM 782 C C . MET A 1 97 ? 4.325 -5.478 -5.779 1.00 98.06 97 MET A C 1
ATOM 784 O O . MET A 1 97 ? 5.452 -4.992 -5.719 1.00 98.06 97 MET A O 1
ATOM 788 N N . SER A 1 98 ? 3.223 -4.722 -5.739 1.00 98.25 98 SER A N 1
ATOM 789 C CA . SER A 1 98 ? 3.280 -3.262 -5.586 1.00 98.25 98 SER A CA 1
ATOM 790 C C . SER A 1 98 ? 3.834 -2.861 -4.221 1.00 98.25 98 SER A C 1
ATOM 792 O O . SER A 1 98 ? 4.661 -1.956 -4.146 1.00 98.25 98 SER A O 1
ATOM 794 N N . ASN A 1 99 ? 3.414 -3.556 -3.162 1.00 97.25 99 ASN A N 1
ATOM 795 C CA . ASN A 1 99 ? 3.921 -3.368 -1.809 1.00 97.25 99 ASN A CA 1
ATOM 796 C C . ASN A 1 99 ? 5.435 -3.629 -1.759 1.00 97.25 99 ASN A C 1
ATOM 798 O O . ASN A 1 99 ? 6.193 -2.718 -1.429 1.00 97.25 99 ASN A O 1
ATOM 802 N N . PHE A 1 100 ? 5.902 -4.808 -2.185 1.00 97.00 100 PHE A N 1
ATOM 803 C CA . PHE A 1 100 ? 7.338 -5.112 -2.171 1.00 97.00 100 PHE A CA 1
ATOM 804 C C . PHE A 1 100 ? 8.151 -4.151 -3.048 1.00 97.00 100 PHE A C 1
ATOM 806 O O . PHE A 1 100 ? 9.188 -3.652 -2.620 1.00 97.00 100 PHE A O 1
ATOM 813 N N . ALA A 1 101 ? 7.657 -3.804 -4.241 1.00 96.88 101 ALA A N 1
ATOM 814 C CA . ALA A 1 101 ? 8.327 -2.831 -5.100 1.00 96.88 101 ALA A CA 1
ATOM 815 C C . ALA A 1 101 ? 8.440 -1.447 -4.443 1.00 96.88 101 ALA A C 1
ATOM 817 O O . ALA A 1 101 ? 9.491 -0.816 -4.555 1.00 96.88 101 ALA A O 1
ATOM 818 N N . SER A 1 102 ? 7.402 -0.990 -3.732 1.00 95.19 102 SER A N 1
ATOM 819 C CA . SER A 1 102 ? 7.436 0.287 -3.010 1.00 95.19 102 SER A CA 1
ATOM 820 C C . SER A 1 102 ? 8.475 0.295 -1.885 1.00 95.19 102 SER A C 1
ATOM 822 O O . SER A 1 102 ? 9.212 1.271 -1.751 1.00 95.19 102 SER A O 1
ATOM 824 N N . GLN A 1 103 ? 8.633 -0.816 -1.159 1.00 93.69 103 GLN A N 1
ATOM 825 C CA . GLN A 1 103 ? 9.675 -0.964 -0.139 1.00 93.69 103 GLN A CA 1
ATOM 826 C C . GLN A 1 103 ? 11.076 -0.928 -0.766 1.00 93.69 103 GLN A C 1
ATOM 828 O O . GLN A 1 103 ? 11.973 -0.244 -0.265 1.00 93.69 103 GLN A O 1
ATOM 833 N N . CYS A 1 104 ? 11.258 -1.600 -1.910 1.00 93.69 104 CYS A N 1
ATOM 834 C CA . CYS A 1 104 ? 12.543 -1.633 -2.603 1.00 93.69 104 CYS A CA 1
ATOM 835 C C . CYS A 1 104 ? 12.969 -0.292 -3.191 1.00 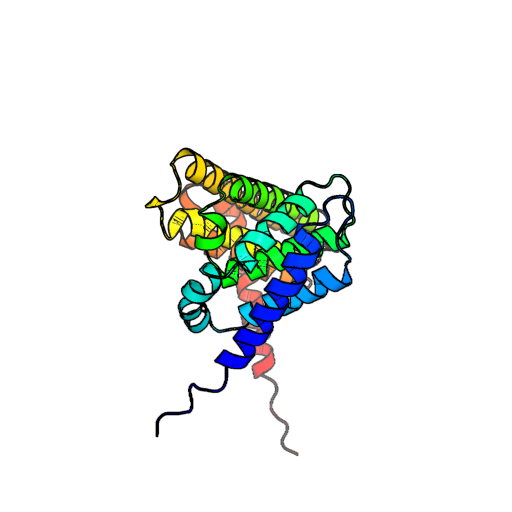93.69 104 CYS A C 1
ATOM 837 O O . CYS A 1 104 ? 14.141 0.084 -3.130 1.00 93.69 104 CYS A O 1
ATOM 839 N N . LEU A 1 105 ? 12.029 0.414 -3.803 1.00 93.62 105 LEU A N 1
ATOM 840 C CA . LEU A 1 105 ? 12.336 1.536 -4.680 1.00 93.62 105 LEU A CA 1
ATOM 841 C C . LEU A 1 105 ? 11.997 2.893 -4.061 1.00 93.62 105 LEU A C 1
ATOM 843 O O . LEU A 1 105 ? 12.489 3.911 -4.544 1.00 93.62 105 LEU A O 1
ATOM 847 N N . GLY A 1 106 ? 11.183 2.922 -3.003 1.00 91.12 106 GLY A N 1
ATOM 848 C CA . GLY A 1 106 ? 10.695 4.153 -2.394 1.00 91.12 106 GLY A CA 1
ATOM 849 C C . GLY A 1 106 ? 10.026 5.088 -3.407 1.00 91.12 106 GLY A C 1
ATOM 850 O O . GLY A 1 106 ? 9.495 4.664 -4.440 1.00 91.12 106 GLY A O 1
ATOM 851 N N . ASN A 1 107 ? 10.069 6.387 -3.111 1.00 90.81 107 ASN A N 1
ATOM 852 C CA . ASN A 1 107 ? 9.386 7.425 -3.892 1.00 90.81 107 ASN A CA 1
ATOM 853 C C . ASN A 1 107 ? 9.886 7.508 -5.349 1.00 90.81 107 ASN A C 1
ATOM 855 O O . ASN A 1 107 ? 9.117 7.821 -6.263 1.00 90.81 107 ASN A O 1
ATOM 859 N N . ASP A 1 108 ? 11.148 7.143 -5.602 1.00 90.31 108 ASP A N 1
ATOM 860 C CA . ASP A 1 108 ? 11.743 7.151 -6.945 1.00 90.31 108 ASP A CA 1
ATOM 861 C C . ASP A 1 108 ? 11.044 6.196 -7.918 1.00 90.31 108 ASP A C 1
ATOM 863 O O . ASP A 1 108 ? 11.078 6.408 -9.137 1.00 90.31 108 ASP A O 1
ATOM 867 N N . TRP A 1 109 ? 10.350 5.174 -7.406 1.00 92.56 109 TRP A N 1
ATOM 868 C CA . TRP A 1 109 ? 9.600 4.260 -8.255 1.00 92.56 109 TRP A CA 1
ATOM 869 C C . TRP A 1 109 ? 8.541 4.975 -9.085 1.00 92.56 109 TRP A C 1
ATOM 871 O O . TRP A 1 109 ? 8.408 4.704 -10.277 1.00 92.56 109 TRP A O 1
ATOM 881 N N . LEU A 1 110 ? 7.769 5.874 -8.481 1.00 92.56 110 LEU A N 1
ATOM 882 C CA . LEU A 1 110 ? 6.594 6.465 -9.123 1.00 92.56 110 LEU A CA 1
ATOM 883 C C . LEU A 1 110 ? 6.791 7.934 -9.500 1.00 92.56 110 LEU A C 1
ATOM 885 O O . LEU A 1 110 ? 5.952 8.493 -10.205 1.00 92.56 110 LEU A O 1
ATOM 889 N N . ARG A 1 111 ? 7.943 8.523 -9.153 1.00 90.88 111 ARG A N 1
ATOM 890 C CA . ARG A 1 111 ? 8.329 9.898 -9.509 1.00 90.88 111 ARG A CA 1
ATOM 891 C C . ARG A 1 111 ? 8.207 10.209 -11.004 1.00 90.88 111 ARG A C 1
ATOM 893 O O . ARG A 1 111 ? 7.847 11.318 -11.380 1.00 90.88 111 ARG A O 1
ATOM 900 N N . SER A 1 112 ? 8.464 9.226 -11.870 1.00 89.50 112 SER A N 1
ATOM 901 C CA . SER A 1 112 ? 8.352 9.380 -13.332 1.00 89.50 112 SER A CA 1
ATOM 902 C C . SER A 1 112 ? 6.955 9.096 -13.909 1.00 89.50 112 SER A C 1
ATOM 904 O O . SER A 1 112 ? 6.739 9.315 -15.100 1.00 89.50 112 SER A O 1
ATOM 906 N N . ASP A 1 113 ? 6.001 8.621 -13.100 1.00 93.81 113 ASP A N 1
ATOM 907 C CA . ASP A 1 113 ? 4.653 8.255 -13.548 1.00 93.81 113 ASP A CA 1
ATOM 908 C C . ASP A 1 113 ? 3.583 8.585 -12.491 1.00 93.81 113 ASP A C 1
ATOM 910 O O . ASP A 1 113 ? 2.974 7.714 -11.860 1.00 93.81 113 ASP A O 1
ATOM 914 N N . LEU A 1 114 ? 3.310 9.883 -12.341 1.00 94.31 114 LEU A N 1
ATOM 915 C CA . LEU A 1 114 ? 2.301 10.404 -11.410 1.00 94.31 114 LEU A CA 1
ATOM 916 C C . LEU A 1 114 ? 0.886 9.890 -11.710 1.00 94.31 114 LEU A C 1
ATOM 918 O O . LEU A 1 114 ? 0.048 9.781 -10.816 1.00 94.31 114 LEU A O 1
ATOM 922 N N . LYS A 1 115 ? 0.595 9.538 -12.969 1.00 95.19 115 LYS A N 1
ATOM 923 C CA . LYS A 1 115 ? -0.704 8.956 -13.332 1.00 95.19 115 LYS A CA 1
ATOM 924 C C . LYS A 1 115 ? -0.867 7.580 -12.703 1.00 95.19 115 LYS A C 1
ATOM 926 O O . LYS A 1 115 ? -1.957 7.260 -12.227 1.00 95.19 115 LYS A O 1
ATOM 931 N N . PHE A 1 116 ? 0.190 6.773 -12.713 1.00 95.81 116 PHE A N 1
ATOM 932 C CA . PHE A 1 116 ? 0.157 5.472 -12.067 1.00 95.81 116 PHE A CA 1
ATOM 933 C C . PHE A 1 116 ? 0.139 5.580 -10.544 1.00 95.81 116 PHE A C 1
ATOM 935 O O . PHE A 1 116 ? -0.639 4.864 -9.921 1.00 95.81 116 PHE A O 1
ATOM 942 N N . LEU A 1 117 ? 0.880 6.528 -9.962 1.00 96.31 117 LEU A N 1
ATOM 943 C CA . LEU A 1 117 ? 0.810 6.844 -8.530 1.00 96.31 117 LEU A CA 1
ATOM 944 C C . LEU A 1 117 ? -0.628 7.098 -8.066 1.00 96.31 117 LEU A C 1
ATOM 946 O O . LEU A 1 117 ? -1.125 6.420 -7.169 1.00 96.31 117 LEU A O 1
ATOM 950 N N . LYS A 1 118 ? -1.338 8.010 -8.741 1.00 96.19 118 LYS A N 1
ATOM 951 C CA . LYS A 1 118 ? -2.735 8.329 -8.411 1.00 96.19 118 LYS A CA 1
ATOM 952 C C . LYS A 1 118 ? -3.679 7.144 -8.584 1.00 96.19 118 LYS A C 1
ATOM 954 O O . LYS A 1 118 ? -4.605 6.971 -7.787 1.00 96.19 118 LYS A O 1
ATOM 959 N N . LEU A 1 119 ? -3.464 6.345 -9.633 1.00 96.25 119 LEU A N 1
ATOM 960 C CA . LEU A 1 119 ? -4.240 5.131 -9.870 1.00 96.25 119 LEU A CA 1
ATOM 961 C C . LEU A 1 119 ? -4.046 4.139 -8.721 1.00 96.25 119 LEU A C 1
ATOM 963 O O . LEU A 1 119 ? -5.033 3.663 -8.169 1.00 96.25 119 LEU A O 1
ATOM 967 N N . LEU A 1 120 ? -2.796 3.857 -8.352 1.00 97.25 120 LEU A N 1
ATOM 968 C CA . LEU A 1 120 ? -2.468 2.890 -7.311 1.00 97.25 120 LEU A CA 1
ATOM 969 C C . LEU A 1 120 ? -2.985 3.340 -5.939 1.00 97.25 120 LEU A C 1
ATOM 971 O O . LEU A 1 120 ? -3.567 2.520 -5.235 1.00 97.25 120 LEU A O 1
ATOM 975 N N . ALA A 1 121 ? -2.876 4.631 -5.607 1.00 97.12 121 ALA A N 1
ATOM 976 C CA . ALA A 1 121 ? -3.465 5.202 -4.394 1.00 97.12 121 ALA A CA 1
ATOM 977 C C . ALA A 1 121 ? -4.984 4.989 -4.347 1.00 97.12 121 ALA A C 1
ATOM 979 O O . ALA A 1 121 ? -5.507 4.363 -3.425 1.00 97.12 121 ALA A O 1
ATOM 980 N N . SER A 1 122 ? -5.687 5.389 -5.411 1.00 96.75 122 SER A N 1
ATOM 981 C CA . SER A 1 122 ? -7.145 5.230 -5.505 1.00 96.75 122 SER A CA 1
ATOM 982 C C . S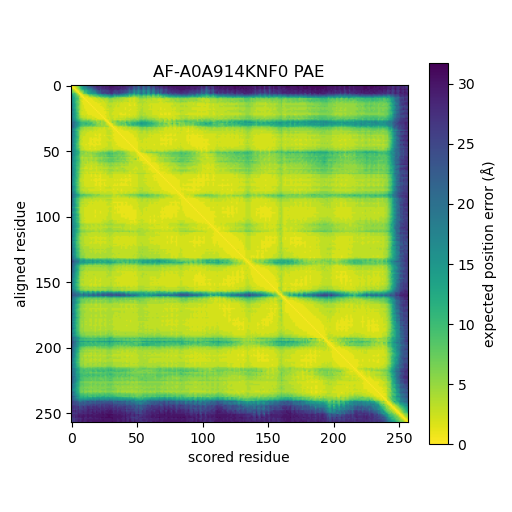ER A 1 122 ? -7.584 3.772 -5.375 1.00 96.75 122 SER A C 1
ATOM 984 O O . SER A 1 122 ? -8.542 3.468 -4.665 1.00 96.75 122 SER A O 1
ATOM 986 N N . LEU A 1 123 ? -6.887 2.869 -6.069 1.00 96.44 123 LEU A N 1
ATOM 987 C CA . LEU A 1 123 ? -7.194 1.445 -6.054 1.00 96.44 123 LEU A CA 1
ATOM 988 C C . LEU A 1 123 ? -6.864 0.811 -4.704 1.00 96.44 123 LEU A C 1
ATOM 990 O O . LEU A 1 123 ? -7.646 -0.008 -4.238 1.00 96.44 123 LEU A O 1
ATOM 994 N N . SER A 1 124 ? -5.749 1.167 -4.065 1.00 96.38 124 SER A N 1
ATOM 995 C CA . SER A 1 124 ? -5.403 0.673 -2.725 1.00 96.38 124 SER A CA 1
ATOM 996 C C . SER A 1 124 ? -6.450 1.097 -1.695 1.00 96.38 124 SER A C 1
ATOM 998 O O . SER A 1 124 ? -6.967 0.259 -0.961 1.00 96.38 124 SER A O 1
ATOM 1000 N N . SER A 1 125 ? -6.874 2.361 -1.724 1.00 95.31 125 SER A N 1
ATOM 1001 C CA . SER A 1 125 ? -7.916 2.873 -0.826 1.00 95.31 125 SER A CA 1
ATOM 1002 C C . SER A 1 125 ? -9.268 2.198 -1.062 1.00 95.31 125 SER A C 1
ATOM 1004 O O . SER A 1 125 ? -9.974 1.860 -0.115 1.00 95.31 125 SER A O 1
ATOM 1006 N N . GLY A 1 126 ? -9.628 1.946 -2.325 1.00 94.94 126 GLY A N 1
ATOM 1007 C CA . GLY A 1 126 ? -10.821 1.168 -2.661 1.00 94.94 126 GLY A CA 1
ATOM 1008 C C . GLY A 1 126 ? -10.724 -0.288 -2.197 1.00 94.94 126 GLY A C 1
ATOM 1009 O O . GLY A 1 126 ? -11.683 -0.825 -1.648 1.00 94.94 126 GLY A O 1
ATOM 1010 N N . ARG A 1 127 ? -9.559 -0.918 -2.372 1.00 94.69 127 ARG A N 1
ATOM 1011 C CA . ARG A 1 127 ? -9.324 -2.310 -1.979 1.00 94.69 127 ARG A CA 1
ATOM 1012 C C . ARG A 1 127 ? -9.356 -2.498 -0.470 1.00 94.69 127 ARG A C 1
ATOM 1014 O O . ARG A 1 127 ? -9.943 -3.473 -0.017 1.00 94.69 127 ARG A O 1
ATOM 1021 N N . LEU A 1 128 ? -8.820 -1.546 0.290 1.00 95.44 128 LEU A N 1
ATOM 1022 C CA . LEU A 1 128 ? -8.901 -1.533 1.748 1.00 95.44 128 LEU A CA 1
ATOM 1023 C C . LEU A 1 128 ? -10.355 -1.640 2.232 1.00 95.44 128 LEU A C 1
ATOM 1025 O O . LEU A 1 128 ? -10.646 -2.416 3.137 1.00 95.44 128 LEU A O 1
ATOM 1029 N N . ARG A 1 129 ? -11.283 -0.930 1.574 1.00 94.69 129 ARG A N 1
ATOM 1030 C CA . ARG A 1 129 ? -12.720 -1.010 1.885 1.00 94.69 129 ARG A CA 1
ATOM 1031 C C . ARG A 1 129 ? -13.311 -2.380 1.597 1.00 94.69 129 ARG A C 1
ATOM 1033 O O . ARG A 1 129 ? -14.096 -2.867 2.392 1.00 94.69 129 ARG A O 1
ATOM 1040 N N . VAL A 1 130 ? -12.924 -2.994 0.479 1.00 93.69 130 VAL A N 1
ATOM 1041 C CA . VAL A 1 130 ? -13.387 -4.339 0.102 1.00 93.69 130 VAL A CA 1
ATOM 1042 C C . VAL A 1 130 ? -12.878 -5.391 1.087 1.00 93.69 130 VAL A C 1
ATOM 1044 O O . VAL A 1 130 ? -13.639 -6.260 1.492 1.00 93.69 130 VAL A O 1
ATOM 1047 N N . ILE A 1 131 ? -11.607 -5.308 1.489 1.00 93.94 131 ILE A N 1
ATOM 1048 C CA . ILE A 1 131 ? -11.000 -6.254 2.436 1.00 93.94 131 ILE A CA 1
ATOM 1049 C C . ILE A 1 131 ? -11.685 -6.169 3.804 1.00 93.94 131 ILE A C 1
ATOM 1051 O O . ILE A 1 131 ? -11.949 -7.196 4.419 1.00 93.94 131 ILE A O 1
ATOM 1055 N N . LEU A 1 132 ? -11.982 -4.953 4.266 1.00 93.94 132 LEU A N 1
ATOM 1056 C CA . LEU A 1 132 ? -12.591 -4.696 5.572 1.00 93.94 132 LEU A CA 1
ATOM 1057 C C . LEU A 1 132 ? -14.131 -4.725 5.551 1.00 93.94 132 LEU A C 1
ATOM 1059 O O . LEU A 1 132 ? -14.752 -4.381 6.548 1.00 93.94 132 LEU A O 1
ATOM 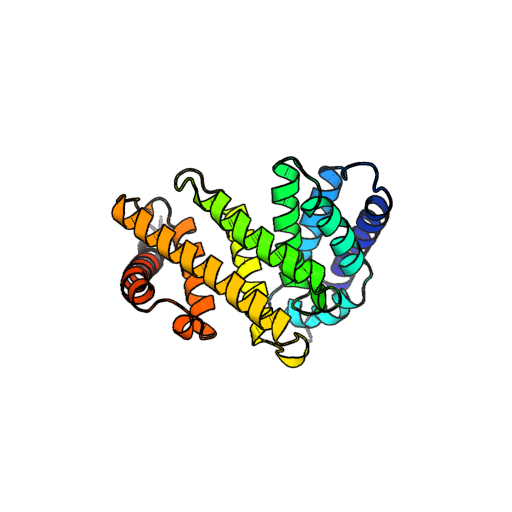1063 N N . ASP A 1 133 ? -14.772 -5.117 4.448 1.00 90.06 133 ASP A N 1
ATOM 1064 C CA . ASP A 1 133 ? -16.241 -5.190 4.382 1.00 90.06 133 ASP A CA 1
ATOM 1065 C C . ASP A 1 133 ? -16.799 -6.324 5.267 1.00 90.06 133 ASP A C 1
ATOM 1067 O O . ASP A 1 133 ? -17.867 -6.196 5.863 1.00 90.06 133 ASP A O 1
ATOM 1071 N N . GLU A 1 134 ? -16.040 -7.418 5.418 1.00 82.12 134 GLU A N 1
ATOM 1072 C CA . GLU A 1 134 ? -16.405 -8.576 6.244 1.00 82.12 134 GLU A CA 1
ATOM 1073 C C . GLU A 1 134 ? -15.336 -8.858 7.324 1.00 82.12 134 GLU A C 1
ATOM 1075 O O . GLU A 1 134 ? -14.391 -9.610 7.066 1.00 82.12 134 GLU A O 1
ATOM 1080 N N . PRO A 1 135 ? -15.492 -8.319 8.554 1.00 74.44 135 PRO A N 1
ATOM 1081 C CA . PRO A 1 135 ? -14.505 -8.430 9.635 1.00 74.44 135 PRO A CA 1
ATOM 1082 C C . PRO A 1 135 ? -14.005 -9.847 9.939 1.00 74.44 135 PRO A C 1
ATOM 1084 O O . PRO A 1 135 ? -12.825 -10.045 10.216 1.00 74.44 135 PRO A O 1
ATOM 1087 N N . ASP A 1 136 ? -14.889 -10.844 9.858 1.00 75.62 136 ASP A N 1
ATOM 1088 C CA . ASP A 1 136 ? -14.583 -12.238 10.205 1.00 75.62 136 ASP A CA 1
ATOM 1089 C C . ASP A 1 136 ? -13.847 -13.006 9.090 1.00 75.62 136 ASP A C 1
ATOM 1091 O O . ASP A 1 136 ? -13.489 -14.173 9.268 1.00 75.62 136 ASP A O 1
ATOM 1095 N N . LYS A 1 137 ? -13.659 -12.394 7.914 1.00 84.38 137 LYS A N 1
ATOM 1096 C CA . LYS A 1 137 ? -13.035 -13.024 6.737 1.00 84.38 137 LYS A CA 1
ATOM 1097 C C . LYS A 1 137 ? -11.867 -12.221 6.175 1.00 84.38 137 LYS A C 1
ATOM 1099 O O . LYS A 1 137 ? -11.463 -12.454 5.035 1.00 84.38 137 LYS A O 1
ATOM 1104 N N . VAL A 1 138 ? -11.336 -11.282 6.953 1.00 90.44 138 VAL A N 1
ATOM 1105 C CA . VAL A 1 138 ? -10.230 -10.438 6.507 1.00 90.44 138 VAL A CA 1
ATOM 1106 C C . VAL A 1 138 ? -9.005 -11.301 6.199 1.00 90.44 138 VAL A C 1
ATOM 1108 O O . VAL A 1 138 ? -8.461 -11.980 7.069 1.00 90.44 138 VAL A O 1
ATOM 1111 N N . ASP A 1 139 ? -8.550 -11.241 4.949 1.00 91.25 139 ASP A N 1
ATOM 1112 C CA . ASP A 1 139 ? -7.246 -11.760 4.543 1.00 91.25 139 ASP A CA 1
ATOM 1113 C C . ASP A 1 139 ? -6.165 -10.783 5.034 1.00 91.25 139 ASP A C 1
ATOM 1115 O O . ASP A 1 139 ? -5.994 -9.689 4.488 1.00 91.25 139 ASP A O 1
ATOM 1119 N N . ILE A 1 140 ? -5.474 -11.167 6.111 1.00 92.00 140 ILE A N 1
ATOM 1120 C CA . ILE A 1 140 ? -4.484 -10.324 6.796 1.00 92.00 140 ILE A CA 1
ATOM 1121 C C . ILE A 1 140 ? -3.309 -9.968 5.884 1.00 92.00 140 ILE A C 1
ATOM 1123 O O . ILE A 1 140 ? -2.862 -8.823 5.908 1.00 92.00 140 ILE A O 1
ATOM 1127 N N . ASP A 1 141 ? -2.844 -10.891 5.042 1.00 91.44 141 ASP A N 1
ATOM 1128 C CA . ASP A 1 141 ? -1.708 -10.633 4.150 1.00 91.44 141 ASP A CA 1
ATOM 1129 C C . ASP A 1 141 ? -2.062 -9.536 3.139 1.00 91.44 141 ASP A C 1
ATOM 1131 O O . ASP A 1 141 ? -1.285 -8.611 2.882 1.00 91.44 141 ASP A O 1
ATOM 1135 N N . GLN A 1 142 ? -3.282 -9.600 2.601 1.00 93.31 142 GLN A N 1
ATOM 1136 C CA . GLN A 1 142 ? -3.781 -8.582 1.683 1.00 93.31 142 GLN A CA 1
ATOM 1137 C C . GLN A 1 142 ? -4.022 -7.241 2.365 1.00 93.31 142 GLN A C 1
ATOM 1139 O O . GLN A 1 142 ? -3.756 -6.196 1.762 1.00 93.31 142 GLN A O 1
ATOM 1144 N N . LEU A 1 143 ? -4.522 -7.261 3.603 1.00 95.69 143 LEU A N 1
ATOM 1145 C CA . LEU A 1 143 ? -4.681 -6.050 4.394 1.00 95.69 143 LEU A CA 1
ATOM 1146 C C . LEU A 1 143 ? -3.327 -5.369 4.597 1.00 95.69 143 LEU A C 1
ATOM 1148 O O . LEU A 1 143 ? -3.199 -4.190 4.278 1.00 95.69 143 LEU A O 1
ATOM 1152 N N . ILE A 1 144 ? -2.319 -6.109 5.063 1.00 94.81 144 ILE A N 1
ATOM 1153 C CA . ILE A 1 144 ? -0.970 -5.589 5.311 1.00 94.81 144 ILE A CA 1
ATOM 1154 C C . ILE A 1 144 ? -0.379 -4.997 4.029 1.00 94.81 144 ILE A C 1
ATOM 1156 O O . ILE A 1 144 ? 0.110 -3.869 4.048 1.00 94.81 144 ILE A O 1
ATOM 1160 N N . ALA A 1 145 ? -0.493 -5.692 2.892 1.00 94.94 145 ALA A N 1
ATOM 1161 C CA . ALA A 1 145 ? -0.023 -5.163 1.612 1.00 94.94 145 ALA A CA 1
ATOM 1162 C C . ALA A 1 145 ? -0.715 -3.839 1.231 1.00 94.94 145 ALA A C 1
ATOM 1164 O O . ALA A 1 145 ? -0.064 -2.927 0.718 1.00 94.94 145 ALA A O 1
ATOM 1165 N N . CYS A 1 146 ? -2.021 -3.707 1.491 1.00 96.56 146 CYS A N 1
ATOM 1166 C CA . CYS A 1 146 ? -2.749 -2.463 1.238 1.00 96.56 146 CYS A CA 1
ATOM 1167 C C . CYS A 1 146 ? -2.343 -1.346 2.208 1.00 96.56 146 CYS A C 1
ATOM 1169 O O . CYS A 1 146 ? -2.142 -0.219 1.759 1.00 96.56 146 CYS A O 1
ATOM 1171 N N . LEU A 1 147 ? -2.203 -1.641 3.503 1.00 97.12 147 LEU A N 1
ATOM 1172 C CA . LEU A 1 147 ? -1.814 -0.661 4.522 1.00 97.12 147 LEU A CA 1
ATOM 1173 C C . LEU A 1 147 ? -0.394 -0.133 4.286 1.00 97.12 147 LEU A C 1
ATOM 1175 O O . LEU A 1 147 ? -0.212 1.079 4.254 1.00 97.12 147 LEU A O 1
ATOM 1179 N N . HIS A 1 148 ? 0.576 -0.999 3.980 1.00 96.12 148 HIS A N 1
ATOM 1180 C CA . HIS A 1 148 ? 1.929 -0.561 3.619 1.00 96.12 148 HIS A CA 1
ATOM 1181 C C . HIS A 1 148 ? 1.948 0.314 2.358 1.00 96.12 148 HIS A C 1
ATOM 1183 O O .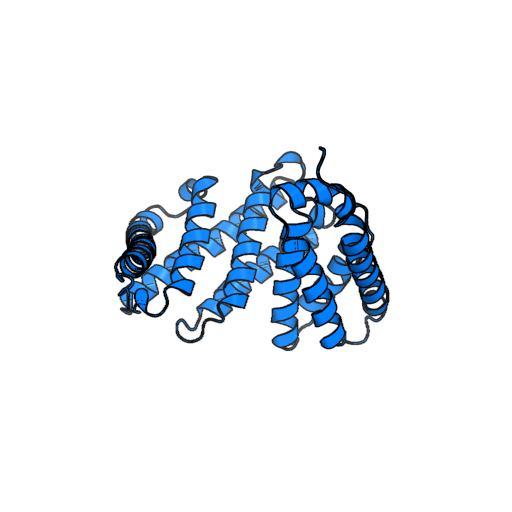 HIS A 1 148 ? 2.717 1.267 2.269 1.00 96.12 148 HIS A O 1
ATOM 1189 N N . LEU A 1 149 ? 1.075 0.047 1.379 1.00 97.06 149 LEU A N 1
ATOM 1190 C CA . LEU A 1 149 ? 0.923 0.951 0.237 1.00 97.06 149 LEU A CA 1
ATOM 1191 C C . LEU A 1 149 ? 0.358 2.314 0.658 1.00 97.06 149 LEU A C 1
ATOM 1193 O O . LEU A 1 149 ? 0.792 3.330 0.124 1.00 97.06 149 LEU A O 1
ATOM 1197 N N . GLN A 1 150 ? -0.583 2.358 1.606 1.00 96.50 150 GLN A N 1
ATOM 1198 C CA . GLN A 1 150 ? -1.079 3.626 2.153 1.00 96.50 150 GLN A CA 1
ATOM 1199 C C . GLN A 1 150 ? 0.020 4.398 2.891 1.00 96.50 150 GLN A C 1
ATOM 1201 O O . GLN A 1 150 ? 0.154 5.601 2.681 1.00 96.50 150 GLN A O 1
ATOM 1206 N N . GLU A 1 151 ? 0.840 3.717 3.690 1.00 94.69 151 GLU A N 1
ATOM 1207 C CA . GLU A 1 151 ? 2.028 4.293 4.338 1.00 94.69 151 GLU A CA 1
ATOM 1208 C C . GLU A 1 151 ? 3.024 4.834 3.311 1.00 94.69 151 GLU A C 1
ATOM 1210 O O . GLU A 1 151 ? 3.525 5.948 3.445 1.00 94.69 151 GLU A O 1
ATOM 1215 N N . PHE A 1 152 ? 3.238 4.105 2.218 1.00 94.25 152 PHE A N 1
ATOM 1216 C CA . PHE A 1 152 ? 4.054 4.580 1.111 1.00 94.25 152 PHE A CA 1
ATOM 1217 C C . PHE A 1 152 ? 3.491 5.864 0.466 1.00 94.25 152 PHE A C 1
ATOM 1219 O O . PHE A 1 152 ? 4.253 6.786 0.170 1.00 94.25 152 PHE A O 1
ATOM 1226 N N . PHE A 1 153 ? 2.171 5.984 0.273 1.00 94.75 153 PHE A N 1
ATOM 1227 C CA . PHE A 1 153 ? 1.573 7.220 -0.262 1.00 94.75 153 PHE A CA 1
ATOM 1228 C C . PHE A 1 153 ? 1.642 8.389 0.716 1.00 94.75 153 PHE A C 1
ATOM 1230 O O . PHE A 1 153 ? 1.780 9.531 0.281 1.00 94.75 153 PHE A O 1
ATOM 1237 N N . ILE A 1 154 ? 1.572 8.110 2.016 1.00 91.62 154 ILE A N 1
ATOM 1238 C CA . ILE A 1 154 ? 1.838 9.087 3.069 1.00 91.62 154 ILE A CA 1
ATOM 1239 C C . ILE A 1 154 ? 3.284 9.595 2.955 1.00 91.62 154 ILE A C 1
ATOM 1241 O O . ILE A 1 154 ? 3.494 10.802 2.837 1.00 91.62 154 ILE A O 1
ATOM 1245 N N . GLY A 1 155 ? 4.264 8.690 2.871 1.00 89.56 155 GLY A N 1
ATOM 1246 C CA . GLY A 1 155 ? 5.678 9.042 2.690 1.00 89.56 155 GLY A CA 1
ATOM 1247 C C . GLY A 1 155 ? 5.956 9.808 1.392 1.00 89.56 155 GLY A C 1
ATOM 1248 O O . GLY A 1 155 ? 6.807 10.692 1.359 1.00 89.56 155 GLY A O 1
ATOM 1249 N N . CYS A 1 156 ? 5.189 9.562 0.322 1.00 90.75 156 CYS A N 1
ATOM 1250 C CA . CYS A 1 156 ? 5.291 10.355 -0.907 1.00 90.75 156 CYS A CA 1
ATOM 1251 C C . CYS A 1 156 ? 4.967 11.842 -0.688 1.00 90.75 156 CYS A C 1
ATOM 1253 O O . CYS A 1 156 ? 5.568 12.679 -1.356 1.00 90.75 156 CYS A O 1
ATOM 1255 N N . VAL A 1 157 ? 4.019 12.164 0.201 1.00 87.50 157 VAL A N 1
ATOM 1256 C CA . VAL A 1 157 ? 3.608 13.547 0.499 1.00 87.50 157 VAL A CA 1
ATOM 1257 C C . VAL A 1 157 ? 4.624 14.251 1.408 1.00 87.50 157 VAL A C 1
ATOM 1259 O O . VAL A 1 157 ? 4.845 15.448 1.245 1.00 87.50 157 VAL A O 1
ATOM 1262 N N . GLU A 1 158 ? 5.261 13.515 2.321 1.00 82.00 158 GLU A N 1
ATOM 1263 C CA . GLU A 1 158 ? 6.086 14.084 3.397 1.00 82.00 158 GLU A CA 1
ATOM 1264 C C . GLU A 1 158 ? 7.597 14.074 3.108 1.00 82.00 158 GLU A C 1
ATOM 1266 O O . GLU A 1 158 ? 8.276 15.072 3.351 1.00 82.00 158 GLU A O 1
ATOM 1271 N N . ASP A 1 159 ? 8.141 12.971 2.578 1.00 72.44 159 ASP A N 1
ATOM 1272 C CA . ASP A 1 159 ? 9.591 12.704 2.610 1.00 72.44 159 ASP A CA 1
ATOM 1273 C C . ASP A 1 159 ? 10.401 13.461 1.541 1.00 72.44 159 ASP A C 1
ATOM 1275 O O . ASP A 1 159 ? 11.621 13.538 1.641 1.00 72.44 159 ASP A O 1
ATOM 1279 N N . ASP A 1 160 ? 9.750 14.020 0.517 1.00 63.12 160 ASP A N 1
ATOM 1280 C CA . ASP A 1 160 ? 10.378 14.849 -0.522 1.00 63.12 160 ASP A CA 1
ATOM 1281 C C . ASP A 1 160 ? 9.299 15.724 -1.198 1.00 63.12 160 ASP A C 1
ATOM 1283 O O . ASP A 1 160 ? 8.863 15.453 -2.316 1.00 63.12 160 ASP A O 1
ATOM 1287 N N . ALA A 1 161 ? 8.824 16.786 -0.544 1.00 60.25 161 ALA A N 1
ATOM 1288 C CA . ALA A 1 161 ? 7.722 17.608 -1.073 1.00 60.25 161 ALA A CA 1
ATOM 1289 C C . ALA A 1 161 ? 8.006 18.274 -2.444 1.00 60.25 161 ALA A C 1
ATOM 1291 O O . ALA A 1 161 ? 7.080 18.696 -3.130 1.00 60.25 161 ALA A O 1
ATOM 1292 N N . ASP A 1 162 ? 9.267 18.336 -2.887 1.00 76.25 162 ASP A N 1
ATOM 1293 C CA . ASP A 1 162 ? 9.669 19.097 -4.078 1.00 76.25 162 ASP A CA 1
ATOM 1294 C C . ASP A 1 162 ? 9.366 18.409 -5.426 1.00 76.25 162 ASP A C 1
ATOM 1296 O O . ASP A 1 162 ? 9.419 19.065 -6.470 1.00 76.25 162 ASP A O 1
ATOM 1300 N N . TRP A 1 163 ? 9.070 17.099 -5.461 1.00 88.81 163 TRP A N 1
ATOM 1301 C CA . TRP A 1 163 ? 8.778 16.403 -6.734 1.00 88.81 163 TRP A CA 1
ATOM 1302 C C . TRP A 1 163 ? 7.291 16.241 -7.044 1.00 88.81 163 TRP A C 1
ATOM 1304 O O . TRP A 1 163 ? 6.950 15.985 -8.203 1.00 88.81 163 TRP A O 1
ATOM 1314 N N . LEU A 1 164 ? 6.416 16.371 -6.047 1.00 90.69 164 LEU A N 1
ATOM 1315 C CA . LEU A 1 164 ? 4.973 16.372 -6.255 1.00 90.69 164 LEU A CA 1
ATOM 1316 C C . LEU A 1 164 ? 4.495 17.808 -6.439 1.00 90.69 164 LEU A C 1
ATOM 1318 O O . LEU A 1 164 ? 4.743 18.665 -5.601 1.00 90.69 164 LEU A O 1
ATOM 1322 N N . GLY A 1 165 ? 3.767 18.072 -7.525 1.00 90.69 165 GLY A N 1
ATOM 1323 C CA . GLY A 1 165 ? 3.050 19.338 -7.643 1.00 90.69 165 GLY A CA 1
ATOM 1324 C C . GLY A 1 165 ? 1.918 19.419 -6.616 1.00 90.69 165 GLY A C 1
ATOM 1325 O O . GLY A 1 165 ? 1.355 18.390 -6.237 1.00 90.69 165 GLY A O 1
ATOM 1326 N N . ASP A 1 166 ? 1.531 20.634 -6.223 1.00 91.25 166 ASP A N 1
ATOM 1327 C CA . ASP A 1 166 ? 0.479 20.882 -5.222 1.00 91.25 166 ASP A CA 1
ATOM 1328 C C . ASP A 1 166 ? -0.816 20.096 -5.495 1.00 91.25 166 ASP A C 1
ATOM 1330 O O . ASP A 1 166 ? -1.416 19.538 -4.575 1.00 91.25 166 ASP A O 1
ATOM 1334 N N . ASP A 1 167 ? -1.236 19.998 -6.762 1.00 93.75 167 ASP A N 1
ATOM 1335 C CA . ASP A 1 167 ? -2.430 19.243 -7.169 1.00 93.75 167 ASP A CA 1
ATOM 1336 C C . ASP A 1 167 ? -2.280 17.729 -6.931 1.00 93.75 167 ASP A C 1
ATOM 1338 O O . ASP A 1 167 ? -3.243 17.041 -6.577 1.00 93.75 167 ASP A O 1
ATOM 1342 N N . ASP A 1 168 ? -1.082 17.185 -7.154 1.00 94.06 168 ASP A N 1
ATOM 1343 C CA . ASP A 1 168 ? -0.774 15.770 -6.953 1.00 94.06 168 ASP A CA 1
ATOM 1344 C C . ASP A 1 168 ? -0.638 15.447 -5.459 1.00 94.06 168 ASP A C 1
ATOM 1346 O O . ASP A 1 168 ? -1.219 14.464 -4.994 1.00 94.06 168 ASP A O 1
ATOM 1350 N N . ALA A 1 169 ? 0.049 16.308 -4.703 1.00 92.38 169 ALA A N 1
ATOM 1351 C CA . ALA A 1 169 ? 0.184 16.202 -3.253 1.00 92.38 169 ALA A CA 1
ATOM 1352 C C . ALA A 1 169 ? -1.179 16.315 -2.551 1.00 92.38 169 ALA A C 1
ATOM 1354 O O . ALA A 1 169 ? -1.527 15.470 -1.727 1.00 92.38 169 ALA A O 1
ATOM 1355 N N . THR A 1 170 ? -2.008 17.289 -2.946 1.00 93.12 170 THR A N 1
ATOM 1356 C CA . THR A 1 170 ? -3.377 17.451 -2.427 1.00 93.12 170 THR A CA 1
ATOM 1357 C C . THR A 1 170 ? -4.231 16.222 -2.726 1.00 93.12 170 THR A C 1
ATOM 1359 O O . THR A 1 170 ? -4.990 15.764 -1.870 1.00 93.12 170 THR A O 1
ATOM 1362 N N . PHE A 1 171 ? -4.108 15.661 -3.934 1.00 95.38 171 PHE A N 1
ATOM 1363 C CA . PHE A 1 171 ? -4.816 14.439 -4.302 1.00 95.38 171 PHE A CA 1
ATOM 1364 C C . PHE A 1 171 ? -4.430 13.262 -3.397 1.00 95.38 171 PHE A C 1
ATOM 1366 O O . PHE A 1 171 ? -5.319 12.579 -2.886 1.00 95.38 171 PHE A O 1
ATOM 1373 N N . LEU A 1 172 ? -3.129 13.027 -3.195 1.00 94.31 172 LEU A N 1
ATOM 1374 C CA . LEU A 1 172 ? -2.645 11.932 -2.350 1.00 94.31 172 LEU A CA 1
ATOM 1375 C C . LEU A 1 172 ? -3.029 12.139 -0.890 1.00 94.31 172 LEU A C 1
ATOM 1377 O O . LEU A 1 172 ? -3.592 11.230 -0.289 1.00 94.31 172 LEU A O 1
ATOM 1381 N N . SER A 1 173 ? -2.826 13.345 -0.357 1.00 92.94 173 SER A N 1
ATOM 1382 C CA . SER A 1 173 ? -3.206 13.704 1.011 1.00 92.94 173 SER A CA 1
ATOM 1383 C C . SER A 1 173 ? -4.687 13.417 1.274 1.00 92.94 173 SER A C 1
ATOM 1385 O O . SER A 1 173 ? -5.026 12.724 2.235 1.00 92.94 173 SER A O 1
ATOM 1387 N N . LYS A 1 174 ? -5.574 13.841 0.363 1.00 94.50 174 LYS A N 1
ATOM 1388 C CA . LYS A 1 174 ? -7.007 13.541 0.453 1.00 94.50 174 LYS A CA 1
ATOM 1389 C C . LYS A 1 174 ? -7.290 12.039 0.391 1.00 94.50 174 LYS A C 1
ATOM 1391 O O . LYS A 1 174 ? -8.144 11.547 1.122 1.00 94.50 174 LYS A O 1
ATOM 1396 N N . ASN A 1 175 ? -6.591 11.299 -0.467 1.00 95.75 175 ASN A N 1
ATOM 1397 C CA . ASN A 1 175 ? -6.794 9.859 -0.588 1.00 95.75 175 ASN A CA 1
ATOM 1398 C C . ASN A 1 175 ? -6.377 9.108 0.691 1.00 95.75 175 ASN A C 1
ATOM 1400 O O . ASN A 1 175 ? -7.154 8.295 1.191 1.00 95.75 175 ASN A O 1
ATOM 1404 N N . CYS A 1 176 ? -5.219 9.447 1.264 1.00 94.88 176 CYS A N 1
ATOM 1405 C CA . CYS A 1 176 ? -4.745 8.897 2.536 1.00 94.88 176 CYS A CA 1
ATOM 1406 C C . CYS A 1 176 ? -5.680 9.272 3.697 1.00 94.88 176 CYS A C 1
ATOM 1408 O O . CYS A 1 176 ? -6.007 8.428 4.529 1.00 94.88 176 CYS A O 1
ATOM 1410 N N . GLN A 1 177 ? -6.170 10.517 3.732 1.00 95.56 177 GLN A N 1
ATOM 1411 C CA . GLN A 1 177 ? -7.159 10.971 4.714 1.00 95.56 177 GLN A CA 1
ATOM 1412 C C . GLN A 1 177 ? -8.453 10.150 4.634 1.00 95.56 177 GLN A C 1
ATOM 1414 O O . GLN A 1 177 ? -8.975 9.721 5.663 1.00 95.56 177 GLN A O 1
ATOM 1419 N N . GLU A 1 178 ? -8.980 9.921 3.429 1.00 96.12 178 GLU A N 1
ATOM 1420 C CA . GLU A 1 178 ? -10.188 9.118 3.215 1.00 96.12 178 GLU A CA 1
ATOM 1421 C C . GLU A 1 178 ? -9.985 7.648 3.620 1.00 96.12 178 GLU A C 1
ATOM 1423 O O . GLU A 1 178 ? -10.896 7.045 4.192 1.00 96.12 178 GLU A O 1
ATOM 1428 N N . ALA A 1 179 ? -8.810 7.070 3.352 1.00 96.69 179 ALA A N 1
ATOM 1429 C CA . ALA A 1 179 ? -8.465 5.712 3.772 1.00 96.69 179 ALA A CA 1
ATOM 1430 C C . ALA A 1 179 ? -8.371 5.597 5.303 1.00 96.69 179 ALA A C 1
ATOM 1432 O O . ALA A 1 179 ? -9.002 4.722 5.897 1.00 96.69 179 ALA A O 1
ATOM 1433 N N . CYS A 1 180 ? -7.667 6.525 5.955 1.00 97.00 180 CYS A N 1
ATOM 1434 C CA . CYS A 1 180 ? -7.537 6.564 7.411 1.00 97.00 180 CYS A CA 1
ATOM 1435 C C . CYS A 1 180 ? -8.879 6.822 8.110 1.00 97.00 180 CYS A C 1
ATOM 1437 O O . CYS A 1 180 ? -9.209 6.151 9.089 1.00 97.00 180 CYS A O 1
ATOM 1439 N N . THR A 1 181 ? -9.704 7.719 7.562 1.00 97.06 181 THR A N 1
ATOM 1440 C CA . THR A 1 181 ? -11.074 7.952 8.046 1.00 97.06 181 THR A CA 1
ATOM 1441 C C . THR A 1 181 ? -11.876 6.655 8.036 1.00 97.06 181 THR A C 1
ATOM 1443 O O . THR A 1 181 ? -12.469 6.295 9.051 1.00 97.06 181 THR A O 1
ATOM 1446 N N . PHE A 1 182 ? -11.830 5.914 6.926 1.00 96.94 182 PHE A N 1
ATOM 1447 C CA . PHE A 1 182 ? -12.525 4.637 6.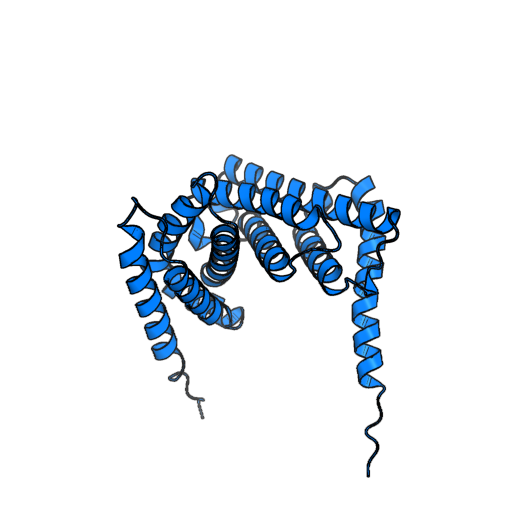807 1.00 96.94 182 PHE A CA 1
ATOM 1448 C C . PHE A 1 182 ? -12.019 3.596 7.818 1.00 96.94 182 PHE A C 1
ATOM 1450 O O . PHE A 1 182 ? -12.829 2.934 8.461 1.00 96.94 182 PHE A O 1
ATOM 1457 N N . VAL A 1 183 ? -10.701 3.483 8.021 1.00 96.88 183 VAL A N 1
ATOM 1458 C CA . VAL A 1 183 ? -10.125 2.596 9.050 1.00 96.88 183 VAL A CA 1
ATOM 1459 C C . VAL A 1 183 ? -10.637 2.958 10.445 1.00 96.88 183 VAL A C 1
ATOM 1461 O O . VAL A 1 183 ? -11.027 2.076 11.211 1.00 96.88 183 VAL A O 1
ATOM 1464 N N . CYS A 1 184 ? -10.695 4.249 10.772 1.00 97.00 184 CYS A N 1
ATOM 1465 C CA . CYS A 1 184 ? -11.208 4.699 12.062 1.00 97.00 184 CYS A CA 1
ATOM 1466 C C . CYS A 1 184 ? -12.695 4.359 12.240 1.00 97.00 184 CYS A C 1
ATOM 1468 O O . CYS A 1 184 ? -13.105 3.874 13.296 1.00 97.00 184 CYS A O 1
ATOM 1470 N N . GLU A 1 185 ? -13.506 4.600 11.209 1.00 95.75 185 GLU A N 1
ATOM 1471 C CA . GLU A 1 185 ? -14.932 4.263 11.205 1.00 95.75 185 GLU A CA 1
ATOM 1472 C C . GLU A 1 185 ? -15.162 2.757 11.347 1.00 95.75 185 GLU A C 1
ATOM 1474 O O . GLU A 1 185 ? -16.026 2.345 12.124 1.00 95.75 185 GLU A O 1
ATOM 1479 N N . TYR A 1 186 ? -14.352 1.947 10.666 1.00 95.12 186 TYR A N 1
ATOM 1480 C CA . TYR A 1 186 ? -14.381 0.493 10.754 1.00 95.12 186 TYR A CA 1
ATOM 1481 C C . TYR A 1 186 ? -14.110 -0.004 12.181 1.00 95.12 186 TYR A C 1
ATOM 1483 O O . TYR A 1 186 ? -14.888 -0.794 12.717 1.00 95.12 186 TYR A O 1
ATOM 1491 N N . VAL A 1 187 ? -13.054 0.490 12.837 1.00 94.75 187 VAL A N 1
ATOM 1492 C CA . VAL A 1 187 ? -12.714 0.089 14.216 1.00 94.75 187 VAL A CA 1
ATOM 1493 C C . VAL A 1 187 ? -13.814 0.492 15.198 1.00 94.75 187 VAL A C 1
ATOM 1495 O O . VAL A 1 187 ? -14.199 -0.297 16.062 1.00 94.75 187 VAL A O 1
ATOM 1498 N N . ILE A 1 188 ? -14.373 1.692 15.034 1.00 94.50 188 ILE A N 1
ATOM 1499 C CA . ILE A 1 188 ? -15.525 2.154 15.816 1.00 94.50 188 ILE A CA 1
ATOM 1500 C C . ILE A 1 188 ? -16.738 1.238 15.616 1.00 94.50 188 ILE A C 1
ATOM 1502 O O . ILE A 1 188 ? -17.480 0.980 16.564 1.00 94.50 188 ILE A O 1
ATOM 1506 N N . GLU A 1 189 ? -16.991 0.790 14.391 1.00 93.12 189 GLU A N 1
ATOM 1507 C CA . GLU A 1 189 ? -18.120 -0.085 14.092 1.00 93.12 189 GLU A CA 1
ATOM 1508 C C . GLU A 1 189 ? -17.917 -1.495 14.661 1.00 93.12 189 GLU A C 1
ATOM 1510 O O . GLU A 1 189 ? -18.842 -2.048 15.255 1.00 93.12 189 GLU A O 1
ATOM 1515 N N . CYS A 1 190 ? -16.694 -2.024 14.597 1.00 91.81 190 CYS A N 1
ATOM 1516 C CA . CYS A 1 190 ? -16.327 -3.277 15.254 1.00 91.81 190 CYS A CA 1
ATOM 1517 C C . CYS A 1 190 ? -16.581 -3.226 16.769 1.00 91.81 190 CYS A C 1
ATOM 1519 O O . CYS A 1 190 ? -17.165 -4.158 17.324 1.00 91.81 190 CYS A O 1
ATOM 1521 N N . ASP A 1 191 ? -16.204 -2.127 17.434 1.00 90.88 191 ASP A N 1
ATOM 1522 C CA . ASP A 1 191 ? -16.460 -1.930 18.868 1.00 90.88 191 ASP A CA 1
ATOM 1523 C C . ASP A 1 191 ? -17.967 -1.888 19.178 1.00 90.88 191 ASP A C 1
ATOM 1525 O O . ASP A 1 191 ? -18.435 -2.588 20.080 1.00 90.88 191 ASP A O 1
ATOM 1529 N N . LYS A 1 192 ? -18.769 -1.172 18.372 1.00 91.12 192 LYS A N 1
ATOM 1530 C CA . LYS A 1 192 ? -20.239 -1.158 18.523 1.00 91.12 192 LYS A CA 1
ATOM 1531 C C . LYS A 1 192 ? -20.863 -2.542 18.374 1.00 91.12 192 LYS A C 1
ATOM 1533 O O . LYS A 1 192 ? -21.814 -2.862 19.087 1.00 91.12 192 LYS A O 1
ATOM 1538 N N . GLN A 1 193 ? -20.344 -3.349 17.453 1.00 89.38 193 GLN A N 1
ATOM 1539 C CA . GLN A 1 193 ? -20.797 -4.720 17.225 1.00 89.38 193 GLN A CA 1
ATOM 1540 C C . GLN A 1 193 ? -20.207 -5.715 18.235 1.00 89.38 193 GLN A C 1
ATOM 1542 O O . GLN A 1 193 ? -20.536 -6.899 18.189 1.00 89.38 193 GLN A O 1
ATOM 1547 N N . SER A 1 194 ? -19.390 -5.240 19.185 1.00 86.62 194 SER A N 1
ATOM 1548 C CA . SER A 1 194 ? -18.708 -6.066 20.186 1.00 86.62 194 SER A CA 1
ATOM 1549 C C . SER A 1 194 ? -17.845 -7.168 19.559 1.00 86.62 194 SER A C 1
ATOM 1551 O O . SER A 1 194 ? -17.749 -8.271 20.10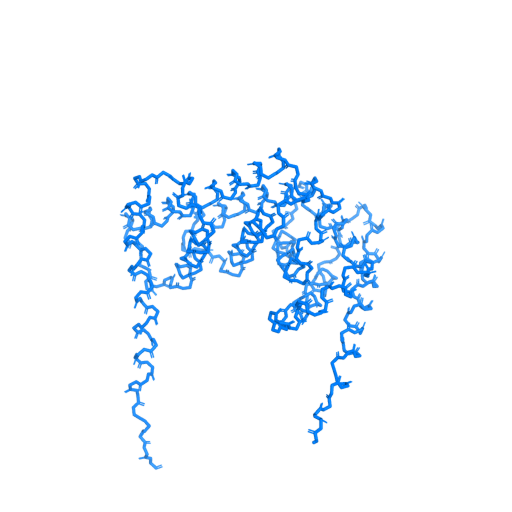4 1.00 86.62 194 SER A O 1
ATOM 1553 N N . ILE A 1 195 ? -17.218 -6.874 18.413 1.00 84.38 195 ILE A N 1
ATOM 1554 C CA . ILE A 1 195 ? -16.226 -7.757 17.796 1.00 84.38 195 ILE A CA 1
ATOM 1555 C C . ILE A 1 195 ? -15.018 -7.837 18.730 1.00 84.38 195 ILE A C 1
ATOM 1557 O O . ILE A 1 195 ? -14.453 -6.826 19.149 1.00 84.38 195 ILE A O 1
ATOM 1561 N N . ASP A 1 196 ? -14.641 -9.063 19.081 1.00 81.69 196 ASP A N 1
ATOM 1562 C CA . ASP A 1 196 ? -13.565 -9.330 20.027 1.00 81.69 196 ASP A CA 1
ATOM 1563 C C . ASP A 1 196 ? -12.201 -9.047 19.384 1.00 81.69 196 ASP A C 1
ATOM 1565 O O . ASP A 1 196 ? -11.724 -9.805 18.533 1.00 81.69 196 ASP A O 1
ATOM 1569 N N . ALA A 1 197 ? -11.578 -7.945 19.805 1.00 80.56 197 ALA A N 1
ATOM 1570 C CA . ALA A 1 197 ? -10.267 -7.536 19.319 1.00 80.56 197 ALA A CA 1
ATOM 1571 C C . ALA A 1 197 ? -9.171 -8.560 19.642 1.00 80.56 197 ALA A C 1
ATOM 1573 O O . ALA A 1 197 ? -8.261 -8.725 18.837 1.00 80.56 197 ALA A O 1
ATOM 1574 N N . SER A 1 198 ? -9.279 -9.298 20.752 1.00 79.38 198 SER A N 1
ATOM 1575 C CA . SER A 1 198 ? -8.293 -10.322 21.120 1.00 79.38 198 SER A CA 1
ATOM 1576 C C . SER A 1 198 ? -8.333 -11.520 20.170 1.00 79.38 198 SER A C 1
ATOM 1578 O O . SER A 1 198 ? -7.298 -12.089 19.846 1.00 79.38 198 SER A O 1
ATOM 1580 N N . LYS A 1 199 ? -9.510 -11.879 19.642 1.00 82.88 199 LYS A N 1
ATOM 1581 C CA . LYS A 1 199 ? -9.622 -12.951 18.633 1.00 82.88 199 LYS A CA 1
ATOM 1582 C C . LYS A 1 199 ? -9.075 -12.556 17.266 1.00 82.88 199 LYS A C 1
ATOM 1584 O O . LYS A 1 199 ? -8.726 -13.431 16.483 1.00 82.88 199 LYS A O 1
ATOM 1589 N N . ASN A 1 200 ? -9.011 -11.257 16.993 1.00 85.75 200 ASN A N 1
ATOM 1590 C CA . ASN A 1 200 ? -8.547 -10.694 15.731 1.00 85.75 200 ASN A CA 1
ATOM 1591 C C . ASN A 1 200 ? -7.346 -9.762 15.963 1.00 85.75 200 ASN A C 1
ATOM 1593 O O . ASN A 1 200 ? -7.245 -8.714 15.327 1.00 85.75 200 ASN A O 1
ATOM 1597 N N . ALA A 1 201 ? -6.443 -10.122 16.883 1.00 87.25 201 ALA A N 1
ATOM 1598 C CA . ALA A 1 201 ? -5.363 -9.241 17.329 1.00 87.25 201 ALA 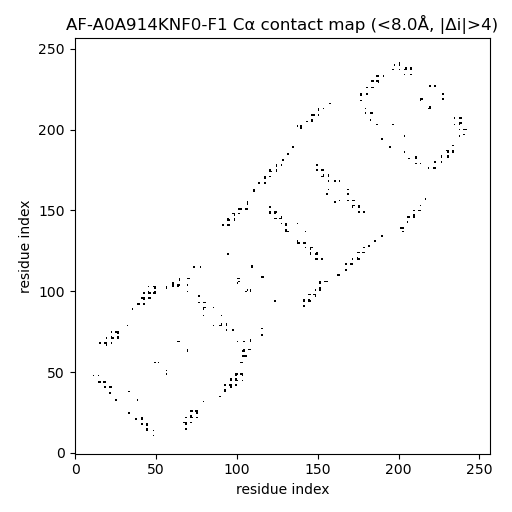A CA 1
ATOM 1599 C C . ALA A 1 201 ? -4.527 -8.708 16.154 1.00 87.25 201 ALA A C 1
ATOM 1601 O O . ALA A 1 201 ? -4.373 -7.499 16.017 1.00 87.25 201 ALA A O 1
ATOM 1602 N N . ASN A 1 202 ? -4.107 -9.580 15.231 1.00 89.50 202 ASN A N 1
ATOM 1603 C CA . ASN A 1 202 ? -3.309 -9.194 14.058 1.00 89.50 202 ASN A CA 1
ATOM 1604 C C . ASN A 1 202 ? -3.994 -8.141 13.171 1.00 89.50 202 ASN A C 1
ATOM 1606 O O . ASN A 1 202 ? -3.336 -7.219 12.694 1.00 89.50 202 ASN A O 1
ATOM 1610 N N . LEU A 1 203 ? -5.314 -8.250 12.973 1.00 92.56 203 LEU A N 1
ATOM 1611 C CA . LEU A 1 203 ? -6.100 -7.264 12.226 1.00 92.56 203 LEU A CA 1
ATOM 1612 C C . LEU A 1 203 ? -6.018 -5.900 12.908 1.00 92.56 203 LEU A C 1
ATOM 1614 O O . LEU A 1 203 ? -5.640 -4.905 12.293 1.00 92.56 203 LEU A O 1
ATOM 1618 N N . PHE A 1 204 ? -6.368 -5.854 14.189 1.00 93.06 204 PHE A 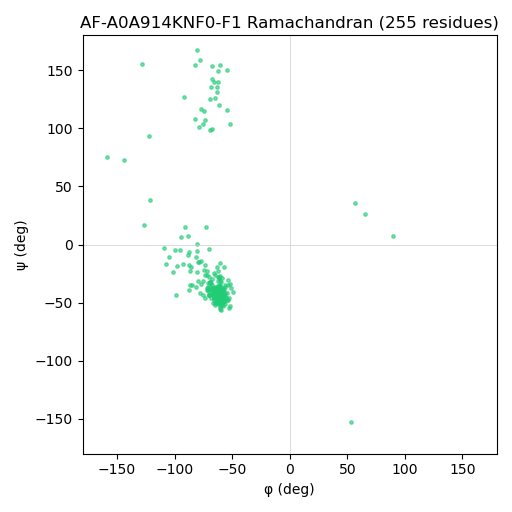N 1
ATOM 1619 C CA . PHE A 1 204 ? -6.434 -4.601 14.928 1.00 93.06 204 PHE A CA 1
ATOM 1620 C C . PHE A 1 204 ? -5.052 -3.982 15.155 1.00 93.06 204 PHE A C 1
ATOM 1622 O O . PHE A 1 204 ? -4.937 -2.757 15.109 1.00 93.06 204 PHE A O 1
ATOM 1629 N N . LEU A 1 205 ? -4.006 -4.797 15.316 1.00 92.56 205 LEU A N 1
ATOM 1630 C CA . LEU A 1 205 ? -2.623 -4.330 15.390 1.00 92.56 205 LEU A CA 1
ATOM 1631 C C . LEU A 1 205 ? -2.183 -3.688 14.075 1.00 92.56 205 LEU A C 1
ATOM 1633 O O . LEU A 1 205 ? -1.696 -2.559 14.104 1.00 92.56 205 LEU A O 1
ATOM 1637 N N . ALA A 1 206 ? -2.444 -4.328 12.930 1.00 94.38 206 ALA A N 1
ATOM 1638 C CA . ALA A 1 206 ? -2.127 -3.758 11.621 1.00 94.38 206 ALA A CA 1
ATOM 1639 C C . ALA A 1 206 ? -2.844 -2.415 11.390 1.00 94.38 206 ALA A C 1
ATOM 1641 O O . ALA A 1 206 ? -2.218 -1.432 10.994 1.00 94.38 206 ALA A O 1
ATOM 1642 N N . LEU A 1 207 ? -4.141 -2.336 11.714 1.00 96.19 207 LEU A N 1
ATOM 1643 C CA . LEU A 1 207 ? -4.905 -1.086 11.618 1.00 96.19 207 LEU A CA 1
ATOM 1644 C C . LEU A 1 207 ? -4.376 -0.004 12.570 1.00 96.19 207 LEU A C 1
ATOM 1646 O O . LEU A 1 207 ? -4.337 1.169 12.199 1.00 96.19 207 LEU A O 1
ATOM 1650 N N . SER A 1 208 ? -3.965 -0.389 13.783 1.00 95.25 208 SER A N 1
ATOM 1651 C CA . SER A 1 208 ? -3.406 0.544 14.764 1.00 95.25 208 SER A CA 1
ATOM 1652 C C . SER A 1 208 ? -2.062 1.108 14.313 1.00 95.25 208 SER A C 1
ATOM 1654 O O . SER A 1 208 ? -1.855 2.315 14.410 1.00 95.25 208 SER A O 1
ATOM 1656 N N . HIS A 1 209 ? -1.186 0.269 13.755 1.00 93.81 209 HIS A N 1
ATOM 1657 C CA . HIS A 1 209 ? 0.109 0.690 13.235 1.00 93.81 209 HIS A CA 1
ATOM 1658 C C . HIS A 1 209 ? -0.073 1.739 12.135 1.00 93.81 209 HIS A C 1
ATOM 1660 O O . HIS A 1 209 ? 0.436 2.853 12.265 1.00 93.81 209 HIS A O 1
ATOM 1666 N N . TYR A 1 210 ? -0.906 1.434 11.137 1.00 95.81 210 TYR A N 1
ATOM 1667 C CA . TYR A 1 210 ? -1.230 2.373 10.067 1.00 95.81 210 TYR A CA 1
ATOM 1668 C C . TYR A 1 210 ? -1.781 3.706 10.603 1.00 95.81 210 TYR A C 1
ATOM 1670 O O . TYR A 1 210 ? -1.357 4.783 10.179 1.00 95.81 210 TYR A O 1
ATOM 1678 N N . PHE A 1 211 ? -2.710 3.649 11.565 1.00 96.19 211 PHE A N 1
ATOM 1679 C CA . PHE A 1 211 ? -3.273 4.847 12.185 1.00 96.19 211 PHE A CA 1
ATOM 1680 C C . PHE A 1 211 ? -2.193 5.702 12.861 1.00 96.19 211 PHE A C 1
ATOM 1682 O O . PHE A 1 211 ? -2.142 6.911 12.636 1.00 96.19 211 PHE A O 1
ATOM 1689 N N . TYR A 1 212 ? -1.307 5.099 13.658 1.00 93.88 212 TYR A N 1
ATOM 1690 C CA . TYR A 1 212 ? -0.258 5.843 14.355 1.00 93.88 212 TYR A CA 1
ATOM 1691 C C . TYR A 1 212 ? 0.809 6.405 13.405 1.00 93.88 212 TYR A C 1
ATOM 1693 O O . TYR A 1 212 ? 1.239 7.542 13.619 1.00 93.88 212 TYR A O 1
ATOM 1701 N N . GLU A 1 213 ? 1.185 5.698 12.335 1.00 91.88 213 GLU A N 1
ATOM 1702 C CA . GLU A 1 213 ? 2.084 6.255 11.310 1.00 91.88 213 GLU A CA 1
ATOM 1703 C C . GLU A 1 213 ? 1.438 7.448 10.589 1.00 91.88 213 GLU A C 1
ATOM 1705 O O . GLU A 1 213 ? 2.074 8.491 10.421 1.00 91.88 213 GLU A O 1
ATOM 1710 N N . PHE A 1 214 ? 0.137 7.380 10.287 1.00 93.44 214 PHE A N 1
ATOM 1711 C CA . PHE A 1 214 ? -0.602 8.526 9.751 1.00 93.44 214 PHE A CA 1
ATOM 1712 C C . PHE A 1 214 ? -0.654 9.718 10.729 1.00 93.44 214 PHE A C 1
ATOM 1714 O O . PHE A 1 214 ? -0.595 10.876 10.311 1.00 93.44 214 PHE A O 1
ATOM 1721 N N . LEU A 1 215 ? -0.750 9.483 12.042 1.00 93.12 215 LEU A N 1
ATOM 1722 C CA . LEU A 1 215 ? -0.723 10.572 13.028 1.00 93.12 215 LEU A CA 1
ATOM 1723 C C . LEU A 1 215 ? 0.669 11.197 13.190 1.00 93.12 215 LEU A C 1
ATOM 1725 O O . LEU A 1 215 ? 0.768 12.413 13.375 1.00 93.12 215 LEU A O 1
ATOM 1729 N N . LYS A 1 216 ? 1.728 10.386 13.130 1.00 90.50 216 LYS A N 1
ATOM 1730 C CA . LYS A 1 216 ? 3.129 10.792 13.340 1.00 90.50 216 LYS A CA 1
ATOM 1731 C C . LYS A 1 216 ? 3.600 11.853 12.347 1.00 90.50 216 LYS A C 1
ATOM 1733 O O . LYS A 1 216 ? 4.373 12.731 12.719 1.00 90.50 216 LYS A O 1
ATOM 1738 N N . ILE A 1 217 ? 3.067 11.814 11.133 1.00 86.00 217 ILE A N 1
ATOM 1739 C CA . ILE A 1 217 ? 3.318 12.795 10.070 1.00 86.00 217 ILE A CA 1
ATOM 1740 C C . ILE A 1 217 ? 2.326 13.971 10.066 1.00 86.00 217 ILE A C 1
ATOM 1742 O O . ILE A 1 217 ? 2.229 14.725 9.110 1.00 86.00 217 ILE A O 1
ATOM 1746 N N . GLY A 1 218 ? 1.565 14.164 11.147 1.00 84.44 218 GLY A N 1
ATOM 1747 C CA . GLY A 1 218 ? 0.664 15.311 11.288 1.00 84.44 218 GLY A CA 1
ATOM 1748 C C . GLY A 1 218 ? -0.751 15.090 10.751 1.00 84.44 218 GLY A C 1
ATOM 1749 O O . GLY A 1 218 ? -1.563 16.018 10.800 1.00 84.44 218 GLY A O 1
ATOM 1750 N N . GLY A 1 219 ? -1.108 13.866 10.346 1.00 87.12 219 GLY A N 1
ATOM 1751 C CA . GLY A 1 219 ? -2.447 13.519 9.858 1.00 87.12 219 GLY A CA 1
ATOM 1752 C C . GLY A 1 219 ? -3.586 13.817 10.847 1.00 87.12 219 GLY A C 1
ATOM 1753 O O . GLY A 1 219 ? -4.732 14.024 10.446 1.00 87.12 219 GLY A O 1
ATOM 1754 N N . ALA A 1 220 ? -3.277 13.963 12.141 1.00 89.38 220 ALA A N 1
ATOM 1755 C CA . ALA A 1 220 ? -4.221 14.436 13.156 1.00 89.38 220 ALA A CA 1
ATOM 1756 C C . ALA A 1 220 ? -4.886 15.781 12.796 1.00 89.38 220 ALA A C 1
ATOM 1758 O O . ALA A 1 220 ? -6.022 16.031 13.188 1.00 89.38 220 ALA A O 1
ATOM 1759 N N . GLN A 1 221 ? -4.187 16.653 12.062 1.00 89.12 221 GLN A N 1
ATOM 1760 C CA . GLN A 1 221 ? -4.673 17.992 11.708 1.00 89.12 221 GLN A CA 1
ATOM 1761 C C . GLN A 1 221 ? -5.757 17.969 10.627 1.00 89.12 221 GLN A C 1
ATOM 1763 O O . GLN A 1 221 ? -6.527 18.923 10.516 1.00 89.12 221 GLN A O 1
ATOM 1768 N N . ILE A 1 222 ? -5.810 16.896 9.833 1.00 89.75 222 ILE A N 1
ATOM 1769 C CA . ILE A 1 222 ? -6.748 16.757 8.717 1.00 89.75 222 ILE A CA 1
ATOM 1770 C C . ILE A 1 222 ? -7.904 15.802 9.032 1.00 89.75 222 ILE A C 1
ATOM 1772 O O . ILE A 1 222 ? -8.882 15.777 8.293 1.00 89.75 222 ILE A O 1
ATOM 1776 N N . LEU A 1 223 ? -7.858 15.042 10.127 1.00 92.25 223 LEU A N 1
ATOM 1777 C CA . LEU A 1 223 ? -8.979 14.195 10.545 1.00 92.25 223 LEU A CA 1
ATOM 1778 C C . LEU A 1 223 ? -10.046 14.975 11.324 1.00 92.25 223 LEU A C 1
ATOM 1780 O O . LEU A 1 223 ? -9.768 15.977 11.982 1.00 92.25 223 LEU A O 1
ATOM 1784 N N . ASP A 1 224 ? -11.286 14.480 11.280 1.00 93.94 224 ASP A N 1
ATOM 1785 C CA . ASP A 1 224 ? -12.362 15.021 12.109 1.00 93.94 224 ASP A CA 1
ATOM 1786 C C . ASP A 1 224 ? -12.047 14.822 13.601 1.00 93.94 224 ASP A C 1
ATOM 1788 O O . ASP A 1 224 ? -11.713 13.728 14.060 1.00 93.94 224 ASP A O 1
ATOM 1792 N N . LYS A 1 225 ? -12.188 15.893 14.385 1.00 93.69 225 LYS A N 1
ATOM 1793 C CA . LYS A 1 225 ? -11.853 15.878 15.813 1.00 93.69 225 LYS A CA 1
ATOM 1794 C C . LYS A 1 225 ? -12.732 14.912 16.611 1.00 93.69 225 LYS A C 1
ATOM 1796 O O . LYS A 1 225 ? -12.229 14.259 17.521 1.00 93.69 225 LYS A O 1
ATOM 1801 N N . ASN A 1 226 ? -14.016 14.786 16.268 1.00 94.75 226 ASN A N 1
ATOM 1802 C CA . ASN A 1 226 ? -14.908 13.851 16.958 1.00 94.75 226 ASN A CA 1
ATOM 1803 C C . ASN A 1 226 ? -14.559 12.403 16.604 1.00 94.75 226 ASN A C 1
ATOM 1805 O O . ASN A 1 226 ? -14.710 11.516 17.443 1.00 94.75 226 ASN A O 1
ATOM 1809 N N . LEU A 1 227 ? -14.100 12.152 15.374 1.00 95.12 227 LEU A N 1
ATOM 1810 C CA . LEU A 1 227 ? -13.593 10.842 14.974 1.00 95.12 227 LEU A CA 1
ATOM 1811 C C . LEU A 1 227 ? -12.368 10.454 15.811 1.00 95.12 227 LEU A C 1
ATOM 1813 O O . LEU A 1 227 ? -12.367 9.376 16.405 1.00 95.12 227 LEU A O 1
ATOM 1817 N N . LEU A 1 228 ? -11.385 11.353 15.930 1.00 95.06 228 LEU A N 1
ATOM 1818 C CA . LEU A 1 228 ? -10.185 11.141 16.748 1.00 95.06 228 LEU A CA 1
ATOM 1819 C C . LEU A 1 228 ? -10.528 10.860 18.217 1.00 95.06 228 LEU A C 1
ATOM 1821 O O . LEU A 1 228 ? -10.062 9.876 18.785 1.00 95.06 228 LEU A O 1
ATOM 1825 N N . GLU A 1 229 ? -11.388 11.680 18.825 1.00 94.81 229 GLU A N 1
ATOM 1826 C CA . GLU A 1 229 ? -11.804 11.507 20.226 1.00 94.81 229 GLU A CA 1
ATOM 1827 C C . GLU A 1 229 ? -12.462 10.144 20.492 1.00 94.81 229 GLU A C 1
ATOM 1829 O O . GLU A 1 229 ? -12.367 9.615 21.601 1.00 94.81 229 GLU A O 1
ATOM 1834 N N . ARG A 1 230 ? -13.111 9.560 19.480 1.00 95.69 230 ARG A N 1
ATOM 1835 C CA . ARG A 1 230 ? -13.787 8.262 19.585 1.00 95.69 230 ARG A CA 1
ATOM 1836 C C . ARG A 1 230 ? -12.868 7.081 19.310 1.00 95.69 230 ARG A C 1
ATOM 1838 O O . ARG A 1 230 ? -13.019 6.057 19.969 1.00 95.69 230 ARG A O 1
ATOM 1845 N N . VAL A 1 231 ? -11.968 7.196 18.335 1.00 96.06 231 VAL A N 1
ATOM 1846 C CA . VAL A 1 231 ? -11.149 6.064 17.879 1.00 96.06 231 VAL A CA 1
ATOM 1847 C C . VAL A 1 231 ? -9.870 5.890 18.699 1.00 96.06 231 VAL A C 1
ATOM 1849 O O . VAL A 1 231 ? -9.483 4.757 18.972 1.00 96.06 231 VAL A O 1
ATOM 1852 N N . THR A 1 232 ? -9.243 6.979 19.161 1.00 94.00 232 THR A N 1
ATOM 1853 C CA . THR A 1 232 ? -7.972 6.911 19.904 1.00 94.00 232 THR A CA 1
ATOM 1854 C C . THR A 1 232 ? -8.052 5.998 21.136 1.00 94.00 232 THR A C 1
ATOM 1856 O O . THR A 1 232 ? -7.194 5.127 21.267 1.00 94.00 232 THR A O 1
ATOM 1859 N N . PRO A 1 233 ? -9.096 6.066 21.992 1.00 93.81 233 PRO A N 1
ATOM 1860 C CA . PRO A 1 233 ? -9.209 5.154 23.132 1.00 93.81 233 PRO A CA 1
ATOM 1861 C C . PRO A 1 233 ? -9.324 3.672 22.740 1.00 93.81 233 PRO A C 1
ATOM 1863 O O . PRO A 1 233 ? -8.946 2.803 23.526 1.00 93.81 233 PRO A O 1
ATOM 1866 N N . LEU A 1 234 ? -9.861 3.373 21.550 1.00 93.44 234 LEU A N 1
ATOM 1867 C CA . LEU A 1 234 ? -9.989 2.005 21.042 1.00 93.44 234 LEU A CA 1
ATOM 1868 C C . LEU A 1 234 ? -8.625 1.467 20.606 1.00 93.44 234 LEU A C 1
ATOM 1870 O O . LEU A 1 234 ? -8.249 0.368 21.012 1.00 93.44 234 LEU A O 1
ATOM 1874 N N . PHE A 1 235 ? -7.850 2.259 19.862 1.00 92.69 235 PHE A N 1
ATOM 1875 C CA . PHE A 1 235 ? -6.480 1.891 19.499 1.00 92.69 235 PHE A CA 1
ATOM 1876 C C . PHE A 1 235 ? -5.553 1.792 20.720 1.00 92.69 235 PHE A C 1
ATOM 1878 O O . PHE A 1 235 ? -4.782 0.840 20.814 1.00 92.69 235 PHE A O 1
ATOM 1885 N N . ASP A 1 236 ? -5.716 2.661 21.722 1.00 88.88 236 ASP A N 1
ATOM 1886 C CA . ASP A 1 236 ? -4.981 2.576 22.994 1.00 88.88 236 ASP A CA 1
ATOM 1887 C C . ASP A 1 236 ? -5.337 1.324 23.819 1.00 88.88 236 ASP A C 1
ATOM 1889 O O . ASP A 1 236 ? -4.568 0.889 24.681 1.00 88.88 236 ASP A O 1
ATOM 1893 N N . LYS A 1 237 ? -6.533 0.759 23.619 1.00 88.06 237 LYS A N 1
ATOM 1894 C CA . LYS A 1 237 ? -6.931 -0.520 24.218 1.00 88.06 237 LYS A CA 1
ATOM 1895 C C . LYS A 1 237 ? -6.296 -1.686 23.462 1.00 88.06 237 LYS A C 1
ATOM 1897 O O . LYS A 1 237 ? -5.816 -2.611 24.108 1.00 88.06 237 LYS A O 1
ATOM 1902 N N . ILE A 1 238 ? -6.271 -1.624 22.129 1.00 86.56 238 ILE A N 1
ATOM 1903 C CA . ILE A 1 238 ? -5.662 -2.636 21.253 1.00 86.56 238 ILE A CA 1
ATOM 1904 C C . ILE A 1 238 ? -4.154 -2.750 21.516 1.00 86.56 238 ILE A C 1
ATOM 1906 O O . ILE A 1 238 ? -3.661 -3.852 21.728 1.00 86.56 238 ILE A O 1
ATOM 1910 N N . SER A 1 239 ? -3.433 -1.629 21.605 1.00 79.44 239 SER A N 1
ATOM 1911 C CA . SER A 1 239 ? -1.980 -1.618 21.849 1.00 79.44 239 SER A CA 1
ATOM 1912 C C . SER A 1 239 ? -1.569 -2.201 23.209 1.00 79.44 239 SER A C 1
ATOM 1914 O O . SER A 1 239 ? -0.427 -2.611 23.408 1.00 79.44 239 SER A O 1
ATOM 1916 N N . LYS A 1 240 ? -2.497 -2.288 24.168 1.00 79.69 240 LYS A N 1
ATOM 1917 C CA . LYS A 1 240 ? -2.262 -2.958 25.457 1.00 79.69 240 LYS A CA 1
ATOM 1918 C C . LYS A 1 240 ? -2.406 -4.477 25.377 1.00 79.69 240 LYS A C 1
ATOM 1920 O O . LYS A 1 240 ? -1.819 -5.161 26.209 1.00 79.69 240 LYS A O 1
ATOM 1925 N N . ILE A 1 241 ? -3.148 -5.003 24.399 1.00 74.75 241 ILE A N 1
ATOM 1926 C CA . ILE A 1 241 ? -3.301 -6.453 24.191 1.00 74.75 241 ILE A CA 1
ATOM 1927 C C . ILE A 1 241 ? -1.938 -7.066 23.837 1.00 74.75 241 ILE A C 1
ATOM 1929 O O . ILE A 1 241 ? -1.524 -8.025 24.479 1.00 74.75 241 ILE A O 1
ATOM 1933 N N . ASP A 1 242 ? -1.197 -6.422 22.931 1.00 65.75 242 ASP A N 1
ATOM 1934 C CA . ASP A 1 242 ? 0.147 -6.832 22.486 1.00 65.75 242 ASP A CA 1
ATOM 1935 C C . ASP A 1 242 ? 1.165 -6.943 23.641 1.00 65.75 242 ASP A C 1
ATOM 1937 O O . ASP A 1 242 ? 1.926 -7.905 23.766 1.00 65.75 242 ASP A O 1
ATOM 1941 N N . ASN A 1 243 ? 1.110 -5.987 24.576 1.00 59.03 243 ASN A N 1
ATOM 1942 C CA . ASN A 1 243 ? 1.980 -5.977 25.755 1.00 59.03 243 ASN A CA 1
ATOM 1943 C C . ASN A 1 243 ? 1.637 -7.087 26.762 1.00 59.03 243 ASN A C 1
ATOM 1945 O O . ASN A 1 243 ? 2.516 -7.559 27.477 1.00 59.03 243 ASN A O 1
ATOM 1949 N N . THR A 1 244 ? 0.376 -7.524 26.819 1.00 55.66 244 THR A N 1
ATOM 1950 C CA . THR A 1 244 ? -0.061 -8.535 27.796 1.00 55.66 244 THR A CA 1
ATOM 1951 C C . THR A 1 244 ? 0.277 -9.954 27.319 1.00 55.66 244 THR A C 1
ATOM 1953 O O . THR A 1 244 ? 0.699 -10.783 28.121 1.00 55.66 244 THR A O 1
ATOM 1956 N N . GLU A 1 245 ? 0.174 -10.231 26.013 1.00 52.56 245 GLU A N 1
ATOM 1957 C CA . GLU A 1 245 ? 0.573 -11.529 25.437 1.00 52.56 245 GLU A CA 1
ATOM 1958 C C . GLU A 1 245 ? 2.100 -11.734 25.463 1.00 52.56 245 GLU A C 1
ATOM 1960 O O . GLU A 1 245 ? 2.577 -12.848 25.698 1.00 52.56 245 GLU A O 1
ATOM 1965 N N . SER A 1 246 ? 2.872 -10.651 25.328 1.00 48.03 246 SER A N 1
ATOM 1966 C CA . SER A 1 246 ? 4.334 -10.670 25.467 1.00 48.03 246 SER A CA 1
ATOM 1967 C C . SER A 1 246 ? 4.790 -10.980 26.905 1.00 48.03 246 SER A C 1
ATOM 1969 O O . SER A 1 246 ? 5.742 -11.734 27.106 1.00 48.03 246 SER A O 1
ATOM 1971 N N . GLU A 1 247 ? 4.082 -10.468 27.919 1.00 43.19 247 GLU A N 1
ATOM 1972 C CA . GLU A 1 247 ? 4.380 -10.726 29.339 1.00 43.19 247 GLU A CA 1
ATOM 1973 C C . GLU A 1 247 ? 3.949 -12.132 29.807 1.00 43.19 247 GLU A C 1
ATOM 1975 O O . GLU A 1 247 ? 4.608 -12.727 30.665 1.00 43.19 247 GLU A O 1
ATOM 1980 N N . GLU A 1 248 ? 2.881 -12.710 29.243 1.00 44.41 248 GLU A N 1
ATOM 1981 C CA . GLU A 1 248 ? 2.451 -14.079 29.575 1.00 44.41 248 GLU A CA 1
ATOM 1982 C C . GLU A 1 248 ? 3.391 -15.159 29.001 1.00 44.41 248 GLU A C 1
ATOM 1984 O O . GLU A 1 248 ? 3.538 -16.229 29.603 1.00 44.41 248 GLU A O 1
ATOM 1989 N N . MET A 1 249 ? 4.104 -14.880 27.901 1.00 40.56 249 MET A N 1
ATOM 1990 C CA . MET A 1 249 ? 5.131 -15.788 27.367 1.00 40.56 249 MET A CA 1
ATOM 1991 C C . MET A 1 249 ? 6.427 -15.809 28.198 1.00 40.56 249 MET A C 1
ATOM 1993 O O . MET A 1 249 ? 7.102 -16.842 28.231 1.00 40.56 249 MET A O 1
ATOM 1997 N N . GLU A 1 250 ? 6.756 -14.738 28.927 1.00 37.94 250 GLU A N 1
ATOM 1998 C CA . GLU A 1 250 ? 7.935 -14.692 29.812 1.00 37.94 250 GLU A CA 1
ATOM 1999 C C . GLU A 1 250 ? 7.709 -15.355 31.187 1.00 37.94 250 GLU A C 1
ATOM 2001 O O . GLU A 1 250 ? 8.667 -15.609 31.922 1.00 37.94 250 GLU A O 1
ATOM 2006 N N . GLN A 1 251 ? 6.466 -15.702 31.545 1.00 39.34 251 GLN A N 1
ATOM 2007 C CA . GLN A 1 251 ? 6.135 -16.285 32.855 1.00 39.34 251 GLN A CA 1
ATOM 2008 C C . GLN A 1 251 ? 6.095 -17.821 32.904 1.00 39.34 251 GLN A C 1
ATOM 2010 O O . GLN A 1 251 ? 5.767 -18.383 33.952 1.00 39.34 251 GLN A O 1
ATOM 2015 N N . PHE A 1 252 ? 6.478 -18.540 31.843 1.00 36.59 252 PHE A N 1
ATOM 2016 C CA . PHE A 1 252 ? 6.649 -19.996 31.928 1.00 36.59 252 PHE A CA 1
ATOM 2017 C C . PHE A 1 252 ? 8.029 -20.353 32.509 1.00 36.59 252 PHE A C 1
ATOM 2019 O O . PHE A 1 252 ? 9.039 -20.229 31.813 1.00 36.59 252 PHE A O 1
ATOM 2026 N N . PRO A 1 253 ? 8.129 -20.857 33.759 1.00 37.25 253 PRO A N 1
ATOM 2027 C CA . PRO A 1 253 ? 9.405 -21.312 34.276 1.00 37.25 253 PRO A CA 1
ATOM 2028 C C . PRO A 1 253 ? 9.810 -22.577 33.521 1.00 37.25 253 PRO A C 1
ATOM 2030 O O . PRO A 1 253 ? 9.080 -23.574 33.507 1.00 37.25 253 PRO A O 1
ATOM 2033 N N . VAL A 1 254 ? 11.009 -22.547 32.938 1.00 38.28 254 VAL A N 1
ATOM 2034 C CA . VAL A 1 254 ? 11.739 -23.742 32.515 1.00 38.28 254 VAL A CA 1
ATOM 2035 C C . VAL A 1 254 ? 11.784 -24.686 33.716 1.00 38.28 254 VAL A C 1
ATOM 2037 O O . VAL A 1 254 ? 12.519 -24.465 34.678 1.00 38.28 254 VAL A O 1
ATOM 2040 N N . LYS A 1 255 ? 10.951 -25.731 33.697 1.00 38.03 255 LYS A N 1
ATOM 2041 C CA . LYS A 1 255 ? 11.086 -26.837 34.639 1.00 38.03 255 LYS A CA 1
ATOM 2042 C C . LYS A 1 255 ? 12.357 -27.580 34.265 1.00 38.03 255 LYS A C 1
ATOM 2044 O O . LYS A 1 255 ? 12.363 -28.390 33.343 1.00 38.03 255 LYS A O 1
ATOM 2049 N N . SER A 1 256 ? 13.425 -27.277 34.990 1.00 40.25 256 SER A N 1
ATOM 2050 C CA . SER A 1 256 ? 14.629 -28.093 35.033 1.00 40.25 256 SER A CA 1
ATOM 2051 C C . SER A 1 256 ? 14.234 -29.519 35.418 1.00 40.25 256 SER A C 1
ATOM 2053 O O . SER A 1 256 ? 13.734 -29.750 36.522 1.00 40.25 256 SER A O 1
ATOM 2055 N N . THR A 1 257 ? 14.447 -30.454 34.498 1.00 44.72 257 THR A N 1
ATOM 2056 C CA . THR A 1 257 ? 14.498 -31.893 34.780 1.00 44.72 257 THR A CA 1
ATOM 2057 C C . THR A 1 257 ? 15.823 -32.421 34.278 1.00 44.72 257 THR A C 1
ATOM 2059 O O . THR A 1 257 ? 16.240 -31.966 33.190 1.00 44.72 257 THR A O 1
#

Sequence (257 aa):
MEEEGYSNDWFLDDINSSLNTILAMIKTDTQQLPQLDLLGQIRQCLECLACSSPEEMASQRARFVSLSWPADLRVVLQRLFRTFGIPEEYVRLSYEMSNFASQCLGNDWLRSDLKFLKLLASLSSGRLRVILDEPDKVDIDQLIACLHLQEFFIGCVEDDADWLGDDDATFLSKNCQEACTFVCEYVIECDKQSIDASKNANLFLALSHYFYEFLKIGGAQILDKNLLERVTPLFDKISKIDNTESEEMEQFPVKST

Secondary structure (DSSP, 8-state):
----TTSSHHHHHHHHHHHHHHHHHHHH--SSPPPHHHHHHHHHHHHHHHTS-HHHHHHHHHHHHTSSHHHHHHHHHHHHHHSTT--HHHHHHHHHHHHHHHHHHGGGGTTT-HHHHHHHHHHHHHHHHHHTTSGGG--HHHHHHHHHHHHHHHHHHHTTTTSS-HHHHHHHHHHHHHHHHHHHHHHHHHHHTT--TTTTHHHHHHHHHHHHHHHHTTGGGTS-HHHHHHHHHHHHHHHHHHHHHHHHHHT------

Solvent-accessible surface area (backbone atoms only — not comparable to full-atom values): 14635 Å² total; per-residue (Å²): 134,84,78,79,85,76,76,58,61,66,58,52,49,54,43,52,51,50,41,36,54,55,36,62,59,51,55,69,53,77,90,56,81,73,58,64,71,60,53,50,50,47,32,52,44,36,43,64,62,42,71,49,55,73,69,56,35,61,69,45,21,69,60,53,68,74,44,66,42,64,63,38,46,50,56,44,48,55,51,57,77,66,42,81,88,62,57,67,72,60,52,53,50,48,43,46,37,49,29,26,45,42,66,40,36,45,64,70,66,39,70,88,37,61,70,56,45,54,48,50,52,55,48,38,44,53,46,50,53,61,50,62,70,45,80,94,70,52,54,60,70,60,48,50,29,34,47,53,43,47,51,49,52,51,45,50,53,67,77,51,56,87,80,49,53,69,72,56,36,52,50,45,53,52,48,52,50,54,40,51,50,48,53,44,52,48,54,51,47,39,56,76,69,63,56,60,55,81,84,41,42,71,59,55,49,53,53,40,51,52,51,50,57,45,40,74,78,53,44,63,80,76,49,60,66,70,56,49,71,61,32,50,64,53,45,61,51,54,63,49,51,62,58,50,59,58,53,61,67,71,67,67,76,82,78,87,125

Foldseek 3Di:
DDPDPPPCPVVLVVLLVLLCVLLVVQLPPLPDQDDLVSLVSLLVSLVVLLPDDLVVLVVCQVVSLPGDNLVSLLSNLVSLLPDPPRDPSSVQSSLSSVLSSCSNHALSSCLVPLVSLLSLLQVLLVVLCVQLVDVVRRPLSSNLSSLSSLLSLVCNLQVCVVSDDPVSSVSSLVSSLSSLLVLLVSLLVCVVVVPDCLVVLSVLVSSLVSNVSCVVRPVCVVHDPVSCVRRVVSSVVSVVSVVVVVVVVVPDDPPDD

Radius of gyration: 20.29 Å; Cα contacts (8 Å, |Δi|>4): 205; chains: 1; bounding box: 60×53×61 Å

Organism: Meloidogyne incognita (NCBI:txid6306)